Protein AF-A0A1I6NS64-F1 (afdb_monomer_lite)

Organism: NCBI:txid1155944

Secondary structure (DSSP, 8-state):
-HHHHHHHHHHHHHHHHHHHHHHHHHHHHHHTTSTTHHHHHHHHHHHHHHHHHHHHHH---HHHHH-HHHHHHHHHHHHHHHHHHHHHHHHHH---EEEEEE-EEEEETTEEEESS-EEE--S--B-HHHHHHHHHTT--EEEEEEGGGTEEEEESSGGGB---HHHHHHHHHHHHHHHHHHHHHHHHHHHHH-EEEEE-SSEEEEEETTSPPEEEEGGGEEEEEEETTTTEEEEEESS-EEEEE--HHHHHHHHHHHHHTTEEEEGGGTEEEE----SEEEE-SSEEEEESTT-EEEEGGGEEEEEESSSEEEEETTS-EEEE--GGG-SHHHHHHHHHHHHHHHHHHT--EEEEE-TTT--EEEEEPP-

Foldseek 3Di:
DVLVVLLVLLVCLLVVVLVVLVVLLVCCLPPQQHPVVLVVVLCVLLVPLCVVLSVLVNCCDPCCVVCVPVSVVVSVVSNVVSVVRSVVSCVLRDADKDKDKFQFQDDDDQWTDGPPDIAGEDDFDWDVVVVVVCNVVRHIWIFIDRVVNRYTRHTPDCNTHPCDPVNSVVSVVVSVVVVVVSVVVSVVCQQPVDWDWDFDLFWIWIDGDPDDIDTGGLLQWFKWAADPPVQWIWTDGPVDIDIDGHDPVVLVSCQNSLVSSQWDADPNNRMTGHAPDQPDWDDDLFWTWRHDPPIDIGGLLQFFKWKAACWIWTAGPVRDIDTHNDPVQNDPVNSVVSVVSSVVSCVVVVFDWDWDQDPPRRMIMIGTDDD

pLDDT: mean 75.94, std 11.7, range [28.72, 93.25]

Structure (mmCIF, N/CA/C/O backbone):
data_AF-A0A1I6NS64-F1
#
_entry.id   AF-A0A1I6NS64-F1
#
loop_
_atom_site.group_PDB
_atom_site.id
_atom_site.type_symbol
_atom_site.label_atom_id
_atom_site.label_alt_id
_atom_site.label_comp_id
_atom_site.label_asym_id
_atom_site.label_entity_id
_atom_site.label_seq_id
_atom_site.pdbx_PDB_ins_code
_atom_site.Cartn_x
_atom_site.Cartn_y
_atom_site.Cartn_z
_atom_site.occupancy
_atom_site.B_iso_or_equiv
_atom_site.auth_seq_id
_atom_site.auth_comp_id
_atom_site.auth_asym_id
_atom_site.auth_atom_id
_atom_site.pdbx_PDB_model_num
ATOM 1 N N . MET A 1 1 ? -6.564 -16.406 4.019 1.00 34.19 1 MET A N 1
ATOM 2 C CA . MET A 1 1 ? -5.720 -16.559 2.801 1.00 34.19 1 MET A CA 1
ATOM 3 C C . MET A 1 1 ? -5.484 -15.252 2.031 1.00 34.19 1 MET A C 1
ATOM 5 O O . MET A 1 1 ? -4.343 -15.021 1.653 1.00 34.19 1 MET A O 1
ATOM 9 N N . LEU A 1 2 ? -6.479 -14.369 1.844 1.00 28.72 2 LEU A N 1
ATOM 10 C CA . LEU A 1 2 ? -6.333 -13.140 1.036 1.00 28.72 2 LEU A CA 1
ATOM 11 C C . LEU A 1 2 ? -5.219 -12.153 1.474 1.00 28.72 2 LEU A C 1
ATOM 13 O O . LEU A 1 2 ? -4.593 -11.587 0.597 1.00 28.72 2 LEU A O 1
ATOM 17 N N . GLN A 1 3 ? -4.896 -11.956 2.770 1.00 38.78 3 GLN A N 1
ATOM 18 C CA . GLN A 1 3 ? -3.757 -11.071 3.171 1.00 38.78 3 GLN A CA 1
ATOM 19 C C . GLN A 1 3 ? -2.384 -11.702 2.916 1.00 38.78 3 GLN A C 1
ATOM 21 O O . GLN A 1 3 ? -1.447 -10.990 2.569 1.00 38.78 3 GLN A O 1
ATOM 26 N N . ARG A 1 4 ? -2.264 -13.031 3.051 1.00 40.72 4 ARG A N 1
ATOM 27 C CA . ARG A 1 4 ? -1.036 -13.764 2.694 1.00 40.72 4 ARG A CA 1
ATOM 28 C C . ARG A 1 4 ? -0.727 -13.589 1.205 1.00 40.72 4 ARG A C 1
ATOM 30 O O . ARG A 1 4 ? 0.432 -13.472 0.820 1.00 40.72 4 ARG A O 1
ATOM 37 N N . TRP A 1 5 ? -1.781 -13.503 0.395 1.00 39.06 5 TRP A N 1
ATOM 38 C CA . TRP A 1 5 ? -1.699 -13.119 -1.005 1.00 39.06 5 TRP A CA 1
ATOM 39 C C . TRP A 1 5 ? -1.503 -11.616 -1.183 1.00 39.06 5 TRP A C 1
ATOM 41 O O . TRP A 1 5 ? -0.644 -11.259 -1.961 1.00 39.06 5 TRP A O 1
ATOM 51 N N . MET A 1 6 ? -2.181 -10.732 -0.447 1.00 40.72 6 MET A N 1
ATOM 52 C CA . MET A 1 6 ? -2.064 -9.274 -0.611 1.00 40.72 6 MET A CA 1
ATOM 53 C C . MET A 1 6 ? -0.656 -8.751 -0.298 1.00 40.72 6 MET A C 1
ATOM 55 O O . MET A 1 6 ? -0.174 -7.891 -1.019 1.00 40.72 6 MET A O 1
ATOM 59 N N . GLY A 1 7 ? 0.048 -9.323 0.687 1.00 41.62 7 GLY A N 1
ATOM 60 C CA . GLY A 1 7 ? 1.463 -9.020 0.948 1.00 41.62 7 GLY A CA 1
ATOM 61 C C . GLY A 1 7 ? 2.418 -9.594 -0.107 1.00 41.62 7 GLY A C 1
ATOM 62 O O . GLY A 1 7 ? 3.351 -8.915 -0.520 1.00 41.62 7 GLY A O 1
ATOM 63 N N . ARG A 1 8 ? 2.163 -10.809 -0.618 1.00 46.16 8 ARG A N 1
ATOM 64 C CA . ARG A 1 8 ? 2.911 -11.354 -1.769 1.00 46.16 8 ARG A CA 1
ATOM 65 C C . ARG A 1 8 ? 2.636 -10.565 -3.045 1.00 46.16 8 ARG A C 1
ATOM 67 O O . ARG A 1 8 ? 3.562 -10.328 -3.799 1.00 46.16 8 ARG A O 1
ATOM 74 N N . TYR A 1 9 ? 1.404 -10.117 -3.254 1.00 50.97 9 TYR A N 1
ATOM 75 C CA . TYR A 1 9 ? 1.000 -9.264 -4.359 1.00 50.97 9 TYR A CA 1
ATOM 76 C C . TYR A 1 9 ? 1.649 -7.899 -4.227 1.00 50.97 9 TYR A C 1
ATOM 78 O O . TYR A 1 9 ? 2.251 -7.486 -5.194 1.00 50.97 9 TYR A O 1
ATOM 86 N N . LEU A 1 10 ? 1.641 -7.238 -3.066 1.00 51.50 10 LEU A N 1
ATOM 87 C CA . LEU A 1 10 ? 2.334 -5.958 -2.892 1.00 51.50 10 LEU A CA 1
ATOM 88 C C . LEU A 1 10 ? 3.845 -6.113 -3.128 1.00 51.50 10 LEU A C 1
ATOM 90 O O . LEU A 1 10 ? 4.440 -5.304 -3.826 1.00 51.50 10 LEU A O 1
ATOM 94 N N . ALA A 1 11 ? 4.455 -7.192 -2.619 1.00 54.53 11 ALA A N 1
ATOM 95 C CA . ALA A 1 11 ? 5.866 -7.495 -2.851 1.00 54.53 11 ALA A CA 1
ATOM 96 C C . ALA A 1 11 ? 6.158 -7.736 -4.337 1.00 54.53 11 ALA A C 1
ATOM 98 O O . ALA A 1 11 ? 7.094 -7.151 -4.868 1.00 54.53 11 ALA A O 1
ATOM 99 N N . VAL A 1 12 ? 5.359 -8.560 -5.020 1.00 54.56 12 VAL A N 1
ATOM 100 C CA . VAL A 1 12 ? 5.498 -8.867 -6.454 1.00 54.56 12 VAL A CA 1
ATOM 101 C C . VAL A 1 12 ? 5.219 -7.624 -7.295 1.00 54.56 12 VAL A C 1
ATOM 103 O O . VAL A 1 12 ? 6.003 -7.285 -8.162 1.00 54.56 12 VAL A O 1
ATOM 106 N N . TYR A 1 13 ? 4.165 -6.878 -7.005 1.00 56.25 13 TYR A N 1
ATOM 107 C CA . TYR A 1 13 ? 3.769 -5.697 -7.759 1.00 56.25 13 TYR A CA 1
ATOM 108 C C . TYR A 1 13 ? 4.658 -4.470 -7.532 1.00 56.25 13 TYR A C 1
ATOM 110 O O . TYR A 1 13 ? 4.680 -3.602 -8.395 1.00 56.25 13 TYR A O 1
ATOM 118 N N . LEU A 1 14 ? 5.392 -4.383 -6.419 1.00 57.97 14 LEU A N 1
ATOM 119 C CA . LEU A 1 14 ? 6.437 -3.369 -6.223 1.00 57.97 14 LEU A CA 1
ATOM 120 C C . LEU A 1 14 ? 7.803 -3.842 -6.743 1.00 57.97 14 LEU A C 1
ATOM 122 O O . LEU A 1 14 ? 8.571 -3.031 -7.245 1.00 57.97 14 LEU A O 1
ATOM 126 N N . SER A 1 15 ? 8.115 -5.143 -6.671 1.00 58.06 15 SER A N 1
ATOM 127 C CA . SER A 1 15 ? 9.385 -5.686 -7.186 1.00 58.06 15 SER A CA 1
ATOM 128 C C . SER A 1 15 ? 9.407 -5.848 -8.705 1.00 58.06 15 SER A C 1
ATOM 130 O O . SER A 1 15 ? 10.455 -5.643 -9.309 1.00 58.06 15 SER A O 1
ATOM 132 N N . VAL A 1 16 ? 8.277 -6.162 -9.340 1.00 64.25 16 VAL A N 1
ATOM 133 C CA . VAL A 1 16 ? 8.173 -6.329 -10.796 1.00 64.25 16 VAL A CA 1
ATOM 134 C C . VAL A 1 16 ? 8.523 -5.034 -11.542 1.00 64.25 16 VAL A C 1
ATOM 136 O O . VAL A 1 16 ? 9.392 -5.108 -12.403 1.00 64.25 16 VAL A O 1
ATOM 139 N N . PRO A 1 17 ? 7.983 -3.844 -11.207 1.00 62.56 17 PRO A N 1
ATOM 140 C CA . PRO A 1 17 ? 8.412 -2.587 -11.822 1.00 62.56 17 PRO A CA 1
ATOM 141 C C . PRO A 1 17 ? 9.908 -2.312 -11.648 1.00 62.56 17 PRO A C 1
ATOM 143 O O . PRO A 1 17 ? 10.547 -1.871 -12.595 1.00 62.56 17 PRO A O 1
ATOM 146 N N . CYS A 1 18 ? 10.491 -2.632 -10.487 1.00 62.34 18 CYS A N 1
ATOM 147 C CA . CYS A 1 18 ? 11.930 -2.480 -10.252 1.00 62.34 18 CYS A CA 1
ATOM 148 C C . CYS A 1 18 ? 12.768 -3.433 -11.114 1.00 62.34 18 CYS A C 1
ATOM 150 O O . CYS A 1 18 ? 13.769 -3.022 -11.692 1.00 62.34 18 CYS A O 1
ATOM 152 N N . ILE A 1 19 ? 12.362 -4.700 -11.222 1.00 67.31 19 ILE A N 1
ATOM 153 C CA . ILE A 1 19 ? 13.032 -5.686 -12.077 1.00 67.31 19 ILE A CA 1
ATOM 154 C C . ILE A 1 19 ? 12.905 -5.274 -13.544 1.00 67.31 19 ILE A C 1
ATOM 156 O O . ILE A 1 19 ? 13.891 -5.323 -14.272 1.00 67.31 19 ILE A O 1
ATOM 160 N N . ILE A 1 20 ? 11.726 -4.820 -13.974 1.00 68.88 20 ILE A N 1
ATOM 161 C CA . ILE A 1 20 ? 11.526 -4.342 -15.341 1.00 68.88 20 ILE A CA 1
ATOM 162 C C . ILE A 1 20 ? 12.359 -3.081 -15.596 1.00 68.88 20 ILE A C 1
ATOM 164 O O . ILE A 1 20 ? 12.979 -3.002 -16.645 1.00 68.88 20 ILE A O 1
ATOM 168 N N . ALA A 1 21 ? 12.456 -2.143 -14.650 1.00 67.44 21 ALA A N 1
ATOM 169 C CA . ALA A 1 21 ? 13.310 -0.960 -14.777 1.00 67.44 21 ALA A CA 1
ATOM 170 C C . ALA A 1 21 ? 14.803 -1.324 -14.869 1.00 67.44 21 ALA A C 1
ATOM 172 O O . ALA A 1 21 ? 15.535 -0.740 -15.662 1.00 67.44 21 ALA A O 1
ATOM 173 N N . LEU A 1 22 ? 15.265 -2.326 -14.115 1.00 68.25 22 LEU A N 1
ATOM 174 C CA . LEU A 1 22 ? 16.634 -2.836 -14.239 1.00 68.25 22 LEU A CA 1
ATOM 175 C C . LEU A 1 22 ? 16.885 -3.511 -15.589 1.00 68.25 22 LEU A C 1
ATOM 177 O O . LEU A 1 22 ? 17.916 -3.265 -16.209 1.00 68.25 22 LEU A O 1
ATOM 181 N N . ILE A 1 23 ? 15.956 -4.359 -16.040 1.00 72.75 23 ILE A N 1
ATOM 182 C CA . ILE A 1 23 ? 16.030 -5.003 -17.357 1.00 72.75 23 ILE A CA 1
ATOM 183 C C . ILE A 1 23 ? 16.013 -3.935 -18.451 1.00 72.75 23 ILE A C 1
ATOM 185 O O . ILE A 1 23 ? 16.805 -4.014 -19.381 1.00 72.75 23 ILE A O 1
ATOM 189 N N . TYR A 1 24 ? 15.167 -2.916 -18.308 1.00 71.75 24 TYR A N 1
ATOM 190 C CA . TYR A 1 24 ? 15.097 -1.760 -19.191 1.00 71.75 24 TYR A CA 1
ATOM 191 C C . TYR A 1 24 ? 16.454 -1.062 -19.276 1.00 71.75 24 TYR A C 1
ATOM 193 O O . TYR A 1 24 ? 16.968 -0.894 -20.371 1.00 71.75 24 TYR A O 1
ATOM 201 N N . ILE A 1 25 ? 17.094 -0.754 -18.146 1.00 69.56 25 ILE A N 1
ATOM 202 C CA . ILE A 1 25 ? 18.411 -0.099 -18.132 1.00 69.56 25 ILE A CA 1
ATOM 203 C C . ILE A 1 25 ? 19.493 -1.011 -18.723 1.00 69.56 25 ILE A C 1
ATOM 205 O O . ILE A 1 25 ? 20.337 -0.543 -19.481 1.00 69.56 25 ILE A O 1
ATOM 209 N N . ALA A 1 26 ? 19.459 -2.315 -18.448 1.00 70.56 26 ALA A N 1
ATOM 210 C CA . ALA A 1 26 ? 20.402 -3.269 -19.028 1.00 70.56 26 ALA A CA 1
ATOM 211 C C . ALA A 1 26 ? 20.248 -3.394 -20.556 1.00 70.56 26 ALA A C 1
ATOM 213 O O . ALA A 1 26 ? 21.247 -3.385 -21.275 1.00 70.56 26 ALA A O 1
ATOM 214 N N . LEU A 1 27 ? 19.012 -3.476 -21.058 1.00 72.94 27 LEU A N 1
ATOM 215 C CA . LEU A 1 27 ? 18.713 -3.502 -22.493 1.00 72.94 27 LEU A CA 1
ATOM 216 C C . LEU A 1 27 ? 19.059 -2.166 -23.151 1.00 72.94 27 LEU A C 1
ATOM 218 O O . LEU A 1 27 ? 19.674 -2.158 -24.211 1.00 72.94 27 LEU A O 1
ATOM 222 N N . TYR A 1 28 ? 18.752 -1.052 -22.491 1.00 72.44 28 TYR A N 1
ATOM 223 C CA . TYR A 1 28 ? 19.126 0.287 -22.927 1.00 72.44 28 TYR A CA 1
ATOM 224 C C . TYR A 1 28 ? 20.644 0.399 -23.084 1.00 72.44 28 TYR A C 1
ATOM 226 O O . TYR A 1 28 ? 21.133 0.711 -24.163 1.00 72.44 28 TYR A O 1
ATOM 234 N N . GLN A 1 29 ? 21.423 0.042 -22.062 1.00 69.19 29 GLN A N 1
ATOM 235 C CA . GLN A 1 29 ? 22.886 0.105 -22.134 1.00 69.19 29 GLN A CA 1
ATOM 236 C C . GLN A 1 29 ? 23.498 -0.881 -23.136 1.00 69.19 29 GLN A C 1
ATOM 238 O O . GLN A 1 29 ? 24.541 -0.585 -23.720 1.00 69.19 29 GLN A O 1
ATOM 243 N N . GLY A 1 30 ? 22.884 -2.052 -23.319 1.00 69.12 30 GLY A N 1
ATOM 244 C CA . GLY A 1 30 ? 23.397 -3.097 -24.203 1.00 69.12 30 GLY A CA 1
ATOM 245 C C . GLY A 1 30 ? 23.049 -2.891 -25.674 1.00 69.12 30 GLY A C 1
ATOM 246 O O . GLY A 1 30 ? 23.840 -3.257 -26.541 1.00 69.12 30 GLY A O 1
ATOM 247 N N . TRP A 1 31 ? 21.870 -2.343 -25.970 1.00 71.56 31 TRP A N 1
ATOM 248 C CA . TRP A 1 31 ? 21.347 -2.286 -27.334 1.00 71.56 31 TRP A CA 1
ATOM 249 C C . TRP A 1 31 ? 21.431 -0.904 -27.965 1.00 71.56 31 TRP A C 1
ATOM 251 O O . TRP A 1 31 ? 21.375 -0.869 -29.189 1.00 71.56 31 TRP A O 1
ATOM 261 N N . ARG A 1 32 ? 21.631 0.187 -27.204 1.00 68.56 32 ARG A N 1
ATOM 262 C CA . ARG A 1 32 ? 21.618 1.588 -27.691 1.00 68.56 32 ARG A CA 1
ATOM 263 C C . ARG A 1 32 ? 22.472 1.872 -28.927 1.00 68.56 32 ARG A C 1
ATOM 265 O O . ARG A 1 32 ? 22.068 2.682 -29.751 1.00 68.56 32 ARG A O 1
ATOM 272 N N . ASP A 1 33 ? 23.592 1.174 -29.093 1.00 64.19 33 ASP A N 1
ATOM 273 C CA . ASP A 1 33 ? 24.489 1.337 -30.249 1.00 64.19 33 ASP A CA 1
ATOM 274 C C . ASP A 1 33 ? 24.130 0.411 -31.434 1.00 64.19 33 ASP A C 1
ATOM 276 O O . ASP A 1 33 ? 24.912 0.237 -32.369 1.00 64.19 33 ASP A O 1
ATOM 280 N N . SER A 1 34 ? 22.964 -0.235 -31.400 1.00 69.00 34 SER A N 1
ATOM 281 C CA . SER A 1 34 ? 22.528 -1.221 -32.389 1.00 69.00 34 SER A CA 1
ATOM 282 C C . SER A 1 34 ? 21.175 -0.866 -32.994 1.00 69.00 34 SER A C 1
ATOM 284 O O . SER A 1 34 ? 20.331 -0.222 -32.373 1.00 69.00 34 SER A O 1
ATOM 286 N N . SER A 1 35 ? 20.909 -1.395 -34.188 1.00 68.44 35 SER A N 1
ATOM 287 C CA . SER A 1 35 ? 19.593 -1.294 -34.826 1.00 68.44 35 SER A CA 1
ATOM 288 C C . SER A 1 35 ? 18.471 -1.954 -34.013 1.00 68.44 35 SER A C 1
ATOM 290 O O . SER A 1 35 ? 17.304 -1.647 -34.237 1.00 68.44 35 SER A O 1
ATOM 292 N N . GLN A 1 36 ? 18.792 -2.819 -33.043 1.00 72.50 36 GLN A N 1
ATOM 293 C CA . GLN A 1 36 ? 17.804 -3.437 -32.152 1.00 72.50 36 GLN A CA 1
ATOM 294 C C . GLN A 1 36 ? 17.245 -2.447 -31.123 1.00 72.50 36 GLN A C 1
ATOM 296 O O . GLN A 1 36 ? 16.121 -2.630 -30.655 1.00 72.50 36 GLN A O 1
ATOM 301 N N . PHE A 1 37 ? 17.976 -1.364 -30.827 1.00 71.75 37 PHE A N 1
ATOM 302 C CA . PHE A 1 37 ? 17.488 -0.291 -29.963 1.00 71.75 37 PHE A CA 1
ATOM 303 C C . PHE A 1 37 ? 16.235 0.379 -30.513 1.00 71.75 37 PHE A C 1
ATOM 305 O O . PHE A 1 37 ? 15.377 0.799 -29.753 1.00 71.75 37 PHE A O 1
ATOM 312 N N . TYR A 1 38 ? 16.093 0.439 -31.834 1.00 73.06 38 TYR A N 1
ATOM 313 C CA . TYR A 1 38 ? 14.967 1.096 -32.484 1.00 73.06 38 TYR A CA 1
ATOM 314 C C . TYR A 1 38 ? 13.607 0.505 -32.083 1.00 73.06 38 TYR A C 1
ATOM 316 O O . TYR A 1 38 ? 12.680 1.245 -31.766 1.00 73.06 38 TYR A O 1
ATOM 324 N N . LEU A 1 39 ? 13.493 -0.826 -32.029 1.00 73.00 39 LEU A N 1
ATOM 325 C CA . LEU A 1 39 ? 12.260 -1.490 -31.587 1.00 73.00 39 LEU A CA 1
ATOM 326 C C . LEU A 1 39 ? 12.005 -1.289 -30.090 1.00 73.00 39 LEU A C 1
ATOM 328 O O . LEU A 1 39 ? 10.856 -1.180 -29.669 1.00 73.00 39 LEU A O 1
ATOM 332 N N . PHE A 1 40 ? 13.073 -1.238 -29.294 1.00 73.81 40 PHE A N 1
ATOM 333 C CA . PHE A 1 40 ? 12.998 -0.974 -27.862 1.00 73.81 40 PHE A CA 1
ATOM 334 C C . PHE A 1 40 ? 12.536 0.463 -27.577 1.00 73.81 40 PHE A C 1
ATOM 336 O O . PHE A 1 40 ? 11.610 0.664 -26.797 1.00 73.81 40 PHE A O 1
ATOM 343 N N . TRP A 1 41 ? 13.104 1.437 -28.286 1.00 76.31 41 TRP A N 1
ATOM 344 C CA . TRP A 1 41 ? 12.760 2.854 -28.217 1.00 76.31 41 TRP A CA 1
ATOM 345 C C . TRP A 1 41 ? 11.315 3.130 -28.646 1.00 76.31 41 TRP A C 1
ATOM 347 O O . TRP A 1 41 ? 10.583 3.805 -27.933 1.00 76.31 41 TRP A O 1
ATOM 357 N N . LEU A 1 42 ? 10.836 2.520 -29.734 1.00 74.25 42 LEU A N 1
ATOM 358 C CA . LEU A 1 42 ? 9.415 2.603 -30.104 1.00 74.25 42 LEU A CA 1
ATOM 359 C C . LEU A 1 42 ? 8.489 2.039 -29.008 1.00 74.25 42 LEU A C 1
ATOM 361 O O . LEU A 1 42 ? 7.335 2.448 -28.892 1.00 74.25 42 LEU A O 1
ATOM 365 N N . GLY A 1 43 ? 8.986 1.097 -28.202 1.00 72.00 43 GLY A N 1
ATOM 366 C CA . GLY A 1 43 ? 8.293 0.549 -27.038 1.00 72.00 43 GLY A CA 1
ATOM 367 C C . GLY A 1 43 ? 8.312 1.460 -25.802 1.00 72.00 43 GLY A C 1
ATOM 368 O O . GLY A 1 43 ? 7.390 1.375 -24.985 1.00 72.00 43 GLY A O 1
ATOM 369 N N . GLU A 1 44 ? 9.301 2.352 -25.659 1.00 72.38 44 GLU A N 1
ATOM 370 C CA . GLU A 1 44 ? 9.426 3.289 -24.525 1.00 72.38 44 GLU A CA 1
ATOM 371 C C . GLU A 1 44 ? 8.195 4.186 -24.388 1.00 72.38 44 GLU A C 1
ATOM 373 O O . GLU A 1 44 ? 7.674 4.344 -23.278 1.00 72.38 44 GLU A O 1
ATOM 378 N N . SER A 1 45 ? 7.671 4.690 -25.511 1.00 69.56 45 SER A N 1
ATOM 379 C CA . SER A 1 45 ? 6.472 5.538 -25.544 1.00 69.56 45 SER A CA 1
ATOM 380 C C . SER A 1 45 ? 5.210 4.831 -25.034 1.00 69.56 45 SER A C 1
ATOM 382 O O . SER A 1 45 ? 4.253 5.494 -24.641 1.00 69.56 45 SER A O 1
ATOM 384 N N . TYR A 1 46 ? 5.199 3.494 -24.978 1.00 70.50 46 TYR A N 1
ATOM 385 C CA . TYR A 1 46 ? 4.146 2.721 -24.307 1.00 70.50 46 TYR A CA 1
ATOM 386 C C . TYR A 1 46 ? 4.493 2.447 -22.842 1.00 70.50 46 TYR A C 1
ATOM 388 O O . TYR A 1 46 ? 3.624 2.498 -21.973 1.00 70.50 46 TYR A O 1
ATOM 396 N N . PHE A 1 47 ? 5.758 2.144 -22.552 1.00 69.06 47 PHE A N 1
ATOM 397 C CA . PHE A 1 47 ? 6.191 1.690 -21.235 1.00 69.06 47 PHE A CA 1
ATOM 398 C C . PHE A 1 47 ? 6.016 2.757 -20.144 1.00 69.06 47 PHE A C 1
ATOM 400 O O . PHE A 1 47 ? 5.406 2.481 -19.106 1.00 69.06 47 PHE A O 1
ATOM 407 N N . PHE A 1 48 ? 6.489 3.985 -20.377 1.00 67.69 48 PHE A N 1
ATOM 408 C CA . PHE A 1 48 ? 6.432 5.051 -19.369 1.00 67.69 48 PHE A CA 1
ATOM 409 C C . PHE A 1 48 ? 5.000 5.472 -18.995 1.00 67.69 48 PHE A C 1
ATOM 411 O O . PHE A 1 48 ? 4.714 5.568 -17.798 1.00 67.69 48 PHE A O 1
ATOM 418 N N . PRO A 1 49 ? 4.063 5.655 -19.945 1.00 70.56 49 PRO A N 1
ATOM 419 C CA . PRO A 1 49 ? 2.677 5.993 -19.614 1.00 70.56 49 PRO A CA 1
ATOM 420 C C . PRO A 1 49 ? 1.884 4.849 -18.956 1.00 70.56 49 PRO A C 1
ATOM 422 O O . PRO A 1 49 ? 0.889 5.106 -18.277 1.00 70.56 49 PRO A O 1
ATOM 425 N N . ILE A 1 50 ? 2.314 3.590 -19.115 1.00 66.81 50 ILE A N 1
ATOM 426 C CA . ILE A 1 50 ? 1.684 2.422 -18.473 1.00 66.81 50 ILE A CA 1
ATOM 427 C C . ILE A 1 50 ? 2.082 2.303 -16.992 1.00 66.81 50 ILE A C 1
ATOM 429 O O . ILE A 1 50 ? 1.290 1.809 -16.186 1.00 66.81 50 ILE A O 1
ATOM 433 N N . LEU A 1 51 ? 3.264 2.781 -16.588 1.00 64.62 51 LEU A N 1
ATOM 434 C CA . LEU A 1 51 ? 3.731 2.699 -15.196 1.00 64.62 51 LEU A CA 1
ATOM 435 C C . LEU A 1 51 ? 2.765 3.344 -14.177 1.00 64.62 51 LEU A C 1
ATOM 437 O O . LEU A 1 51 ? 2.480 2.692 -13.172 1.00 64.62 51 LEU A O 1
ATOM 441 N N . PRO A 1 52 ? 2.185 4.541 -14.411 1.00 62.56 52 PRO A N 1
ATOM 442 C CA . PRO A 1 52 ? 1.125 5.100 -13.567 1.00 62.56 52 PRO A CA 1
ATOM 443 C C . PRO A 1 52 ? -0.128 4.221 -13.469 1.00 62.56 52 PRO A C 1
ATOM 445 O O . PRO A 1 52 ? -0.741 4.149 -12.405 1.00 62.56 52 PRO A O 1
ATOM 448 N N . VAL A 1 53 ? -0.502 3.522 -14.548 1.00 64.56 53 VAL A N 1
ATOM 449 C CA . VAL A 1 53 ? -1.645 2.591 -14.563 1.00 64.56 53 VAL A CA 1
ATOM 450 C C . VAL A 1 53 ? -1.354 1.385 -13.684 1.00 64.56 53 VAL A C 1
ATOM 452 O O . VAL A 1 53 ? -2.179 1.014 -12.851 1.00 64.56 53 VAL A O 1
ATOM 455 N N . VAL A 1 54 ? -0.162 0.800 -13.827 1.00 62.53 54 VAL A N 1
ATOM 456 C CA . VAL A 1 54 ? 0.295 -0.301 -12.975 1.00 62.53 54 VAL A CA 1
ATOM 457 C C . VAL A 1 54 ? 0.356 0.170 -11.528 1.00 62.53 54 VAL A C 1
ATOM 459 O O . VAL A 1 54 ? -0.229 -0.475 -10.669 1.00 62.53 54 VAL A O 1
ATOM 462 N N . ALA A 1 55 ? 0.955 1.328 -11.249 1.00 61.66 55 ALA A N 1
ATOM 463 C CA . ALA A 1 55 ? 1.006 1.896 -9.907 1.00 61.66 55 ALA A CA 1
ATOM 464 C C . ALA A 1 55 ? -0.396 2.074 -9.305 1.00 61.66 55 ALA A C 1
ATOM 466 O O . ALA A 1 55 ? -0.601 1.684 -8.165 1.00 61.66 55 ALA A O 1
ATOM 467 N N . LEU A 1 56 ? -1.382 2.556 -10.065 1.00 62.19 56 LEU A N 1
ATOM 468 C CA . LEU A 1 56 ? -2.777 2.655 -9.619 1.00 62.19 56 LEU A CA 1
ATOM 469 C C . LEU A 1 56 ? -3.416 1.291 -9.346 1.00 62.19 56 LEU A C 1
ATOM 471 O O . LEU A 1 56 ? -4.061 1.137 -8.310 1.00 62.19 56 LEU A O 1
ATOM 475 N N . VAL A 1 57 ? -3.229 0.308 -10.236 1.00 59.41 57 VAL A N 1
ATOM 476 C CA . VAL A 1 57 ? -3.729 -1.079 -10.091 1.00 59.41 57 VAL A CA 1
ATOM 477 C C . VAL A 1 57 ? -3.165 -1.747 -8.833 1.00 59.41 57 VAL A C 1
ATOM 479 O O . VAL A 1 57 ? -3.871 -2.446 -8.102 1.00 59.41 57 VAL A O 1
ATOM 482 N N . VAL A 1 58 ? -1.884 -1.506 -8.573 1.00 56.50 58 VAL A N 1
ATOM 483 C CA . VAL A 1 58 ? -1.130 -2.023 -7.427 1.00 56.50 58 VAL A CA 1
ATOM 484 C C . VAL A 1 58 ? -1.518 -1.312 -6.145 1.00 56.50 58 VAL A C 1
ATOM 486 O O . VAL A 1 58 ? -1.759 -1.938 -5.111 1.00 56.50 58 VAL A O 1
ATOM 489 N N . TRP A 1 59 ? -1.617 0.007 -6.224 1.00 56.03 59 TRP A N 1
ATOM 490 C CA . TRP A 1 59 ? -1.955 0.892 -5.131 1.00 56.03 59 TRP A CA 1
ATOM 491 C C . TRP A 1 59 ? -3.465 1.065 -5.067 1.00 56.03 59 TRP A C 1
ATOM 493 O O . TRP A 1 59 ? -4.024 2.151 -5.218 1.00 56.03 59 TRP A O 1
ATOM 503 N N . ARG A 1 60 ? -4.144 -0.050 -4.812 1.00 54.53 60 ARG A N 1
ATOM 504 C CA . ARG A 1 60 ? -5.572 -0.094 -4.513 1.00 54.53 60 ARG A CA 1
ATOM 505 C C . ARG A 1 60 ? -5.811 0.546 -3.136 1.00 54.53 60 ARG A C 1
ATOM 507 O O . ARG A 1 60 ? -6.104 -0.148 -2.163 1.00 54.53 60 ARG A O 1
ATOM 514 N N . VAL A 1 61 ? -5.633 1.871 -3.038 1.00 50.97 61 VAL A N 1
ATOM 515 C CA . VAL A 1 61 ? -6.062 2.685 -1.888 1.00 50.97 61 VAL A CA 1
ATOM 516 C C . VAL A 1 61 ? -7.527 2.344 -1.624 1.00 50.97 61 VAL A C 1
ATOM 518 O O . VAL A 1 61 ? -8.261 2.030 -2.562 1.00 50.97 61 VAL A O 1
ATOM 521 N N . HIS A 1 62 ? -7.958 2.423 -0.364 1.00 46.94 62 HIS A N 1
ATOM 522 C CA . HIS A 1 62 ? -9.346 2.272 0.097 1.00 46.94 62 HIS A CA 1
ATOM 523 C C . HIS A 1 62 ? -10.423 2.766 -0.898 1.00 46.94 62 HIS A C 1
ATOM 525 O O . HIS A 1 62 ? -11.477 2.147 -1.031 1.00 46.94 62 HIS A O 1
ATOM 531 N N . TRP A 1 63 ? -10.133 3.819 -1.668 1.00 47.25 63 TRP A N 1
ATOM 532 C CA . TRP A 1 63 ? -10.973 4.344 -2.744 1.00 47.25 63 TRP A CA 1
ATOM 533 C C . TRP A 1 63 ? -11.343 3.329 -3.847 1.00 47.25 63 TRP A C 1
ATOM 535 O O . TRP A 1 63 ? -12.512 3.220 -4.204 1.00 47.25 63 TRP A O 1
ATOM 545 N N . GLY A 1 64 ? -10.400 2.513 -4.336 1.00 50.59 64 GLY A N 1
ATOM 546 C CA . GLY A 1 64 ? -10.665 1.488 -5.361 1.00 50.59 64 GLY A CA 1
ATOM 547 C C . GLY A 1 64 ? -11.460 0.279 -4.852 1.00 50.59 64 GLY A C 1
ATOM 548 O O . GLY A 1 64 ? -11.957 -0.520 -5.648 1.00 50.59 64 GLY A O 1
ATOM 549 N N . LYS A 1 65 ? -11.587 0.128 -3.526 1.00 52.91 65 LYS A N 1
ATOM 550 C CA . LYS A 1 65 ? -12.514 -0.826 -2.899 1.00 52.91 65 LYS A CA 1
ATOM 551 C C . LYS A 1 65 ? -13.909 -0.225 -2.713 1.00 52.91 65 LYS A C 1
ATOM 553 O O . LYS A 1 65 ? -14.882 -0.911 -3.004 1.00 52.91 65 LYS A O 1
ATOM 558 N N . LYS A 1 66 ? -14.003 1.042 -2.283 1.00 52.38 66 LYS A N 1
ATOM 559 C CA . LYS A 1 66 ? -15.280 1.761 -2.105 1.00 52.38 66 LYS A CA 1
ATOM 560 C C . LYS A 1 66 ? -15.971 2.100 -3.436 1.00 52.38 66 LYS A C 1
ATOM 562 O O . LYS A 1 66 ? -17.194 2.091 -3.503 1.00 52.38 66 LYS A O 1
ATOM 567 N N . HIS A 1 67 ? -15.209 2.334 -4.509 1.00 63.16 67 HIS A N 1
ATOM 568 C CA . HIS A 1 67 ? -15.735 2.715 -5.826 1.00 63.16 67 HIS A CA 1
ATOM 569 C C . HIS A 1 67 ? -15.120 1.883 -6.970 1.00 63.16 67 HIS A C 1
ATOM 571 O O . HIS A 1 67 ? -14.378 2.414 -7.802 1.00 63.16 67 HIS A O 1
ATOM 577 N N . PRO A 1 68 ? -15.424 0.573 -7.059 1.00 62.03 68 PRO A N 1
ATOM 578 C CA . PRO A 1 68 ? -14.773 -0.335 -8.007 1.00 62.03 68 PRO A CA 1
ATOM 579 C C . PRO A 1 68 ? -15.011 0.041 -9.479 1.00 62.03 68 PRO A C 1
ATOM 581 O O . PRO A 1 68 ? -14.117 -0.137 -10.303 1.00 62.03 68 PRO A O 1
ATOM 584 N N . LEU A 1 69 ? -16.185 0.595 -9.809 1.00 70.31 69 LEU A N 1
ATOM 585 C CA . LEU A 1 69 ? -16.533 1.010 -11.174 1.00 70.31 69 LEU A CA 1
ATOM 586 C C . LEU A 1 69 ? -15.794 2.282 -11.612 1.00 70.31 69 LEU A C 1
ATOM 588 O O . LEU A 1 69 ? -15.263 2.322 -12.718 1.00 70.31 69 LEU A O 1
ATOM 592 N N . LEU A 1 70 ? -15.716 3.298 -10.743 1.00 67.25 70 LEU A N 1
ATOM 593 C CA . LEU A 1 70 ? -14.964 4.528 -11.026 1.00 67.25 70 LEU A CA 1
ATOM 594 C C . LEU A 1 70 ? -13.474 4.232 -11.164 1.00 67.25 70 LEU A C 1
ATOM 596 O O . LEU A 1 70 ? -12.827 4.719 -12.084 1.00 67.25 70 LEU A O 1
ATOM 600 N N . TYR A 1 71 ? -12.949 3.382 -10.286 1.00 66.81 71 TYR A N 1
ATOM 601 C CA . TYR A 1 71 ? -11.570 2.931 -10.360 1.00 66.81 71 TYR A CA 1
ATOM 602 C C . TYR A 1 71 ? -11.276 2.186 -11.671 1.00 66.81 71 TYR A C 1
ATOM 604 O O . TYR A 1 71 ? -10.310 2.522 -12.350 1.00 66.81 71 TYR A O 1
ATOM 612 N N . LEU A 1 72 ? -12.143 1.248 -12.079 1.00 68.12 72 LEU A N 1
ATOM 613 C CA . LEU A 1 72 ? -12.023 0.557 -13.367 1.00 68.12 72 LEU A CA 1
ATOM 614 C C . LEU A 1 72 ? -12.043 1.544 -14.544 1.00 68.12 72 LEU A C 1
ATOM 616 O O . LEU A 1 72 ? -11.211 1.436 -15.443 1.00 68.12 72 LEU A O 1
ATOM 620 N N . PHE A 1 73 ? -12.956 2.517 -14.524 1.00 77.44 73 PHE A N 1
ATOM 621 C CA . PHE A 1 73 ? -13.057 3.541 -15.562 1.00 77.44 73 PHE A CA 1
ATOM 622 C C . PHE A 1 73 ? -11.788 4.400 -15.649 1.00 77.44 73 PHE A C 1
ATOM 624 O O . PHE A 1 73 ? -11.249 4.576 -16.738 1.00 77.44 73 PHE A O 1
ATOM 631 N N . PHE A 1 74 ? -11.258 4.872 -14.516 1.00 72.06 74 PHE A N 1
ATOM 632 C CA . PHE A 1 74 ? -10.014 5.648 -14.473 1.00 72.06 74 PHE A CA 1
ATOM 633 C C . PHE A 1 74 ? -8.804 4.845 -14.956 1.00 72.06 74 PHE A C 1
ATOM 635 O O . PHE A 1 74 ? -7.997 5.360 -15.730 1.00 72.06 74 PHE A O 1
ATOM 642 N N . SER A 1 75 ? -8.680 3.580 -14.545 1.00 70.75 75 SER A N 1
ATOM 643 C CA . SER A 1 75 ? -7.606 2.704 -15.023 1.00 70.75 75 SER A CA 1
ATOM 644 C C . SER A 1 75 ? -7.691 2.469 -16.533 1.00 70.75 75 SER A C 1
ATOM 646 O O . SER A 1 75 ? -6.671 2.546 -17.214 1.00 70.75 75 SER A O 1
ATOM 648 N N . LEU A 1 76 ? -8.893 2.230 -17.072 1.00 77.12 76 LEU A N 1
ATOM 649 C CA . LEU A 1 76 ? -9.110 2.069 -18.513 1.00 77.12 76 LEU A CA 1
ATOM 650 C C . LEU A 1 76 ? -8.820 3.359 -19.284 1.00 77.12 76 LEU A C 1
ATOM 652 O O . LEU A 1 76 ? -8.190 3.302 -20.338 1.00 77.12 76 LEU A O 1
ATOM 656 N N . LEU A 1 77 ? -9.237 4.513 -18.760 1.00 79.75 77 LEU A N 1
ATOM 657 C CA . LEU A 1 77 ? -8.971 5.815 -19.368 1.00 79.75 77 LEU A CA 1
ATOM 658 C C . LEU A 1 77 ? -7.463 6.064 -19.479 1.00 79.75 77 LEU A C 1
ATOM 660 O O . LEU A 1 77 ? -6.975 6.371 -20.563 1.00 79.75 77 LEU A O 1
ATOM 664 N N . LEU A 1 78 ? -6.717 5.867 -18.389 1.00 76.56 78 LEU A N 1
ATOM 665 C CA . LEU A 1 78 ? -5.263 6.036 -18.389 1.00 76.56 78 LEU A CA 1
ATOM 666 C C . LEU A 1 78 ? -4.566 5.045 -19.327 1.00 76.56 78 LEU A C 1
ATOM 668 O O . LEU A 1 78 ? -3.646 5.434 -20.039 1.00 76.56 78 LEU A O 1
ATOM 672 N N . LEU A 1 79 ? -5.025 3.791 -19.379 1.00 78.38 79 LEU A N 1
ATOM 673 C CA . LEU A 1 79 ? -4.484 2.790 -20.300 1.00 78.38 79 LEU A CA 1
ATOM 674 C C . LEU A 1 79 ? -4.763 3.162 -21.762 1.00 78.38 79 LEU A C 1
ATOM 676 O O . LEU A 1 79 ? -3.891 3.020 -22.611 1.00 78.38 79 LEU A O 1
ATOM 680 N N . THR A 1 80 ? -5.943 3.712 -22.048 1.00 81.56 80 THR A N 1
ATOM 681 C CA . THR A 1 80 ? -6.305 4.198 -23.387 1.00 81.56 80 THR A CA 1
ATOM 682 C C . THR A 1 80 ? -5.433 5.383 -23.800 1.00 81.56 80 THR A C 1
ATOM 684 O O . THR A 1 80 ? -4.932 5.404 -24.921 1.00 81.56 80 THR A O 1
ATOM 687 N N . VAL A 1 81 ? -5.198 6.339 -22.894 1.00 77.50 81 VAL A N 1
ATOM 688 C CA . VAL A 1 81 ? -4.300 7.483 -23.129 1.00 77.50 81 VAL A CA 1
ATOM 689 C C . VAL A 1 81 ? -2.861 7.011 -23.345 1.00 77.50 81 VAL A C 1
ATOM 691 O O . VAL A 1 81 ? -2.220 7.442 -24.299 1.00 77.50 81 VAL A O 1
ATOM 694 N N . ALA A 1 82 ? -2.375 6.078 -22.524 1.00 78.25 82 ALA A N 1
ATOM 695 C CA . ALA A 1 82 ? -1.052 5.477 -22.670 1.00 78.25 82 A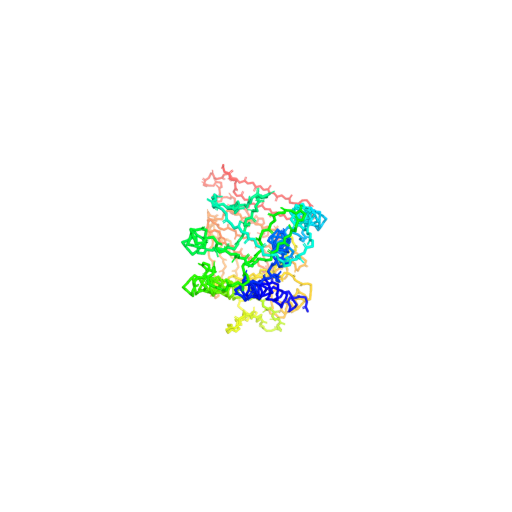LA A CA 1
ATOM 696 C C . ALA A 1 82 ? -0.881 4.777 -24.028 1.00 78.25 82 ALA A C 1
ATOM 698 O O . ALA A 1 82 ? 0.098 5.014 -24.734 1.00 78.25 82 ALA A O 1
ATOM 699 N N . CYS A 1 83 ? -1.859 3.959 -24.427 1.00 80.12 83 CYS A N 1
ATOM 700 C CA . CYS A 1 83 ? -1.861 3.312 -25.735 1.00 80.12 83 CYS A CA 1
ATOM 701 C C . CYS A 1 83 ? -1.929 4.330 -26.876 1.00 80.12 83 CYS A C 1
ATOM 703 O O . CYS A 1 83 ? -1.259 4.137 -27.887 1.00 80.12 83 CYS A O 1
ATOM 705 N N . TRP A 1 84 ? -2.711 5.401 -26.736 1.00 82.44 84 TRP A N 1
ATOM 706 C CA . TRP A 1 84 ? -2.823 6.439 -27.757 1.00 82.44 84 TRP A CA 1
ATOM 707 C C . TRP A 1 84 ? -1.497 7.180 -27.968 1.00 82.44 84 TRP A C 1
ATOM 709 O O . TRP A 1 84 ? -1.059 7.272 -29.112 1.00 82.44 84 TRP A O 1
ATOM 719 N N . ILE A 1 85 ? -0.825 7.605 -26.889 1.00 80.44 85 ILE A N 1
ATOM 720 C CA . ILE A 1 85 ? 0.501 8.251 -26.945 1.00 80.44 85 ILE A CA 1
ATOM 721 C C . ILE A 1 85 ? 1.516 7.326 -27.626 1.00 80.44 85 ILE A C 1
ATOM 723 O O . ILE A 1 85 ? 2.142 7.717 -28.608 1.00 80.44 85 ILE A O 1
ATOM 727 N N . GLY A 1 86 ? 1.619 6.072 -27.171 1.00 76.62 86 GLY A N 1
ATOM 728 C CA . GLY A 1 86 ? 2.548 5.113 -27.768 1.00 76.62 86 GLY A CA 1
ATOM 729 C C . GLY A 1 86 ? 2.254 4.829 -29.244 1.00 76.62 86 GLY A C 1
ATOM 730 O O . GLY A 1 86 ? 3.175 4.711 -30.050 1.00 76.62 86 GLY A O 1
ATOM 731 N N . THR A 1 87 ? 0.975 4.756 -29.629 1.00 81.75 87 THR A N 1
ATOM 732 C CA . THR A 1 87 ? 0.571 4.510 -31.025 1.00 81.75 87 THR A CA 1
ATOM 733 C C . THR A 1 87 ? 0.866 5.705 -31.926 1.00 81.75 87 THR A C 1
ATOM 735 O O . THR A 1 87 ? 1.255 5.509 -33.078 1.00 81.75 87 THR A O 1
ATOM 738 N N . ASP A 1 88 ? 0.672 6.929 -31.437 1.00 81.81 88 ASP A N 1
ATOM 739 C CA . ASP A 1 88 ? 0.958 8.147 -32.197 1.00 81.81 88 ASP A CA 1
ATOM 740 C C . ASP A 1 88 ? 2.462 8.307 -32.455 1.00 81.81 88 ASP A C 1
ATOM 742 O O . ASP A 1 88 ? 2.867 8.505 -33.602 1.00 81.81 88 ASP A O 1
ATOM 746 N N . ASP A 1 89 ? 3.296 8.111 -31.433 1.00 75.62 89 ASP A N 1
ATOM 747 C CA . ASP A 1 89 ? 4.756 8.130 -31.581 1.00 75.62 89 ASP A CA 1
ATOM 748 C C . ASP A 1 89 ? 5.246 7.000 -32.488 1.00 75.62 89 ASP A C 1
ATOM 750 O O . ASP A 1 89 ? 5.990 7.235 -33.442 1.00 75.62 89 ASP A O 1
ATOM 754 N N . ALA A 1 90 ? 4.735 5.778 -32.302 1.00 77.75 90 ALA A N 1
ATOM 755 C CA . ALA A 1 90 ? 5.096 4.672 -33.177 1.00 77.75 90 ALA A CA 1
ATOM 756 C C . ALA A 1 90 ? 4.730 4.950 -34.643 1.00 77.75 90 ALA A C 1
ATOM 758 O O . ALA A 1 90 ? 5.487 4.602 -35.540 1.00 77.75 90 ALA A O 1
ATOM 759 N N . ARG A 1 91 ? 3.606 5.616 -34.933 1.00 79.56 91 ARG A N 1
ATOM 760 C CA . ARG A 1 91 ? 3.242 5.983 -36.317 1.00 79.56 91 ARG A CA 1
ATOM 761 C C . ARG A 1 91 ? 4.186 7.011 -36.939 1.00 79.56 91 ARG A C 1
ATOM 763 O O . ARG A 1 91 ? 4.393 6.976 -38.160 1.00 79.56 91 ARG A O 1
ATOM 770 N N . LYS A 1 92 ? 4.728 7.935 -36.143 1.00 79.00 92 LYS A N 1
ATOM 771 C CA . LYS A 1 92 ? 5.682 8.941 -36.630 1.00 79.00 92 LYS A CA 1
ATOM 772 C C . LYS A 1 92 ? 6.962 8.271 -37.104 1.00 79.00 92 LYS A C 1
ATOM 774 O O . LYS A 1 92 ? 7.383 8.546 -38.230 1.00 79.00 92 LYS A O 1
ATOM 779 N N . ASP A 1 93 ? 7.454 7.301 -36.340 1.00 78.50 93 ASP A N 1
ATOM 780 C CA . ASP A 1 93 ? 8.833 6.838 -36.483 1.00 78.50 93 ASP A CA 1
ATOM 781 C C . ASP A 1 93 ? 8.987 5.392 -36.969 1.00 78.50 93 ASP A C 1
ATOM 783 O O . ASP A 1 93 ? 10.083 5.020 -37.388 1.00 78.50 93 ASP A O 1
ATOM 787 N N . TYR A 1 94 ? 7.921 4.579 -36.977 1.00 81.12 94 TYR A N 1
ATOM 788 C CA . TYR A 1 94 ? 7.944 3.195 -37.469 1.00 81.12 94 TYR A CA 1
ATOM 789 C C . TYR A 1 94 ? 8.172 3.115 -38.987 1.00 81.12 94 TYR A C 1
ATOM 791 O O . TYR A 1 94 ? 7.520 3.807 -39.773 1.00 81.12 94 TYR A O 1
ATOM 799 N N . GLY A 1 95 ? 9.065 2.218 -39.401 1.00 82.75 95 GLY A N 1
ATOM 800 C CA . GLY A 1 95 ? 9.378 1.930 -40.794 1.00 82.75 95 GLY A CA 1
ATOM 801 C C . GLY A 1 95 ? 10.446 0.844 -40.933 1.00 82.75 95 GLY A C 1
ATOM 802 O O . GLY A 1 95 ? 10.965 0.309 -39.950 1.00 82.75 95 GLY A O 1
ATOM 803 N N . ARG A 1 96 ? 10.771 0.490 -42.179 1.00 84.25 96 ARG A N 1
ATOM 804 C CA . ARG A 1 96 ? 11.783 -0.531 -42.472 1.00 84.25 96 ARG A CA 1
ATOM 805 C C . ARG A 1 96 ? 13.191 0.008 -42.216 1.00 84.25 96 ARG A C 1
ATOM 807 O O . ARG A 1 96 ? 13.549 1.070 -42.720 1.00 84.25 96 ARG A O 1
ATOM 814 N N . VAL A 1 97 ? 13.981 -0.762 -41.468 1.00 83.50 97 VAL A N 1
ATOM 815 C CA . VAL A 1 97 ? 15.393 -0.467 -41.199 1.00 83.50 97 VAL A CA 1
ATOM 816 C C . VAL A 1 97 ? 16.261 -1.092 -42.284 1.00 83.50 97 VAL A C 1
ATOM 818 O O . VAL A 1 97 ? 16.176 -2.298 -42.525 1.00 83.50 97 VAL A O 1
ATOM 821 N N . GLU A 1 98 ? 17.111 -0.285 -42.910 1.00 87.12 98 GLU A N 1
ATOM 822 C CA . GLU A 1 98 ? 18.072 -0.730 -43.920 1.00 87.12 98 GLU A CA 1
ATOM 823 C C . GLU A 1 98 ? 19.467 -0.158 -43.635 1.00 87.12 98 GLU A C 1
ATOM 825 O O . GLU A 1 98 ? 19.620 0.889 -43.000 1.00 87.12 98 GLU A O 1
ATOM 830 N N . GLU A 1 99 ? 20.500 -0.874 -44.080 1.00 87.38 99 GLU A N 1
ATOM 831 C CA . GLU A 1 99 ? 21.879 -0.387 -44.038 1.00 87.38 99 GLU A CA 1
ATOM 832 C C . GLU A 1 99 ? 22.123 0.555 -45.219 1.00 87.38 99 GLU A C 1
ATOM 834 O O . GLU A 1 99 ? 21.782 0.231 -46.361 1.00 87.38 99 GLU A O 1
ATOM 839 N N . ARG A 1 100 ? 22.730 1.716 -44.959 1.00 87.25 100 ARG A N 1
ATOM 840 C CA . ARG A 1 100 ? 23.052 2.689 -46.001 1.00 87.25 100 ARG A CA 1
ATOM 841 C C . ARG A 1 100 ? 24.383 3.373 -45.734 1.00 87.25 100 ARG A C 1
ATOM 843 O O . ARG A 1 100 ? 24.652 3.832 -44.630 1.00 87.25 100 ARG A O 1
ATOM 850 N N . THR A 1 101 ? 25.175 3.521 -46.786 1.00 88.38 101 THR A N 1
ATOM 851 C CA . THR A 1 101 ? 26.364 4.371 -46.777 1.00 88.38 101 THR A CA 1
ATOM 852 C C . THR A 1 101 ? 25.963 5.793 -47.161 1.00 88.38 101 THR A C 1
ATOM 854 O O . THR A 1 101 ? 25.359 6.015 -48.217 1.00 88.38 101 THR A O 1
ATOM 857 N N . ILE A 1 102 ? 26.262 6.764 -46.300 1.00 87.81 102 ILE A N 1
ATOM 858 C CA . ILE A 1 102 ? 25.987 8.186 -46.530 1.00 87.81 102 ILE A CA 1
ATOM 859 C C . ILE A 1 102 ? 27.286 8.976 -46.690 1.00 87.81 102 ILE A C 1
ATOM 861 O O . ILE A 1 102 ? 28.308 8.654 -46.090 1.00 87.81 102 ILE A O 1
ATOM 865 N N . HIS A 1 103 ? 27.222 10.044 -47.485 1.00 88.25 103 HIS A N 1
ATOM 866 C CA . HIS A 1 103 ? 28.294 11.029 -47.626 1.00 88.25 103 HIS A CA 1
ATOM 867 C C . HIS A 1 103 ? 27.844 12.329 -46.950 1.00 88.25 103 HIS A C 1
ATOM 869 O O . HIS A 1 103 ? 27.093 13.102 -47.561 1.00 88.25 103 HIS A O 1
ATOM 875 N N . PRO A 1 104 ? 28.198 12.536 -45.670 1.00 86.06 104 PRO A N 1
ATOM 876 C CA . PRO A 1 104 ? 27.789 13.722 -44.938 1.00 86.06 104 PRO A CA 1
ATOM 877 C C . PRO A 1 104 ? 28.535 14.958 -45.462 1.00 86.06 104 PRO A C 1
ATOM 879 O O . PRO A 1 104 ? 29.729 14.911 -45.740 1.00 86.06 104 PRO A O 1
ATOM 882 N N . ILE A 1 105 ? 27.820 16.073 -45.584 1.00 88.75 105 ILE A N 1
ATOM 883 C CA . ILE A 1 105 ? 28.351 17.378 -46.022 1.00 88.75 105 ILE A CA 1
ATOM 884 C C . ILE A 1 105 ? 28.299 18.392 -44.879 1.00 88.75 105 ILE A C 1
ATOM 886 O O . ILE A 1 105 ? 29.067 19.348 -44.849 1.00 88.75 105 ILE A O 1
ATOM 890 N N . GLY A 1 106 ? 27.393 18.189 -43.924 1.00 85.00 106 GLY A N 1
ATOM 891 C CA . GLY A 1 106 ? 27.224 19.075 -42.784 1.00 85.00 106 GLY A CA 1
ATOM 892 C C . GLY A 1 106 ? 26.418 18.424 -41.671 1.00 85.00 106 GLY A C 1
ATOM 893 O O . GLY A 1 106 ? 25.705 17.443 -41.895 1.00 85.00 106 GLY A O 1
ATOM 894 N N . VAL A 1 107 ? 26.537 19.004 -40.483 1.00 83.12 107 VAL A N 1
ATOM 895 C CA . VAL A 1 107 ? 25.792 18.641 -39.276 1.00 83.12 107 VAL A CA 1
ATOM 896 C C . VAL A 1 107 ? 25.130 19.912 -38.760 1.00 83.12 107 VAL A C 1
ATOM 898 O O . VAL A 1 107 ? 25.776 20.958 -38.715 1.00 83.12 107 VAL A O 1
ATOM 901 N N . VAL A 1 108 ? 23.840 19.844 -38.441 1.00 82.44 108 VAL A N 1
ATOM 902 C CA . VAL A 1 108 ? 23.080 20.956 -37.856 1.00 82.44 108 VAL A CA 1
ATOM 903 C C . VAL A 1 108 ? 22.198 20.392 -36.755 1.00 82.44 108 VAL A C 1
ATOM 905 O O . VAL A 1 108 ? 21.220 19.706 -37.061 1.00 82.44 108 VAL A O 1
ATOM 908 N N . GLU A 1 109 ? 22.542 20.697 -35.501 1.00 78.56 109 GLU A N 1
ATOM 909 C CA . GLU A 1 109 ? 21.857 20.189 -34.303 1.00 78.56 109 GLU A CA 1
ATOM 910 C C . GLU A 1 109 ? 21.720 18.654 -34.376 1.00 78.56 109 GLU A C 1
ATOM 912 O O . GLU A 1 109 ? 22.716 17.932 -34.398 1.00 78.56 109 GLU A O 1
ATOM 917 N N . ASP A 1 110 ? 20.492 18.161 -34.528 1.00 76.62 110 ASP A N 1
ATOM 918 C CA . ASP A 1 110 ? 20.166 16.738 -34.599 1.00 76.62 110 ASP A CA 1
ATOM 919 C C . ASP A 1 110 ? 20.079 16.208 -36.037 1.00 76.62 110 ASP A C 1
ATOM 921 O O . ASP A 1 110 ? 19.398 15.218 -36.294 1.00 76.62 110 ASP A O 1
ATOM 925 N N . HIS A 1 111 ? 20.687 16.876 -37.022 1.00 85.31 111 HIS A N 1
ATOM 926 C CA . HIS A 1 111 ? 20.559 16.485 -38.426 1.00 85.31 111 HIS A CA 1
ATOM 927 C C . HIS A 1 111 ? 21.886 16.367 -39.168 1.00 85.31 111 HIS A C 1
ATOM 929 O O . HIS A 1 111 ? 22.741 17.246 -39.097 1.00 85.31 111 HIS A O 1
ATOM 935 N N . ILE A 1 112 ? 21.989 15.326 -39.997 1.00 84.88 112 ILE A N 1
ATOM 936 C CA . ILE A 1 112 ? 23.068 15.138 -40.969 1.00 84.88 112 ILE A CA 1
ATOM 937 C C . ILE A 1 112 ? 22.567 15.502 -42.361 1.00 84.88 112 ILE A C 1
ATOM 939 O O . ILE A 1 112 ? 21.593 14.941 -42.870 1.00 84.88 112 ILE A O 1
ATOM 943 N N . LEU A 1 113 ? 23.269 16.429 -43.003 1.00 87.69 113 LEU A N 1
ATOM 944 C CA . LEU A 1 113 ? 23.003 16.856 -44.370 1.00 87.69 113 LEU A CA 1
ATOM 945 C C . LEU A 1 113 ? 23.831 16.022 -45.348 1.00 87.69 113 LEU A C 1
ATOM 947 O O . LEU A 1 113 ? 25.047 15.905 -45.208 1.00 87.69 113 LEU A O 1
ATOM 951 N N . THR A 1 114 ? 23.172 15.475 -46.365 1.00 87.31 114 THR A N 1
ATOM 952 C CA . THR A 1 114 ? 23.801 14.826 -47.526 1.00 87.31 114 THR A CA 1
ATOM 953 C C . THR A 1 114 ? 23.418 15.577 -48.802 1.00 87.31 114 THR A C 1
ATOM 955 O O . THR A 1 114 ? 22.564 16.461 -48.759 1.00 87.31 114 THR A O 1
ATOM 958 N N . GLN A 1 115 ? 24.005 15.225 -49.953 1.00 80.81 115 GLN A N 1
ATOM 959 C CA . GLN A 1 115 ? 23.765 15.955 -51.216 1.00 80.81 115 GLN A CA 1
ATOM 960 C C . GLN A 1 115 ? 22.286 15.967 -51.616 1.00 80.81 115 GLN A C 1
ATOM 962 O O . GLN A 1 115 ? 21.812 16.926 -52.213 1.00 80.81 115 GLN A O 1
ATOM 967 N N . ASN A 1 116 ? 21.564 14.902 -51.265 1.00 78.31 116 ASN A N 1
ATOM 968 C CA . ASN A 1 116 ? 20.222 14.640 -51.773 1.00 78.31 116 ASN A CA 1
ATOM 969 C C . ASN A 1 116 ? 19.154 14.625 -50.673 1.00 78.31 116 ASN A C 1
ATOM 971 O O . ASN A 1 116 ? 17.967 14.510 -50.972 1.00 78.31 116 ASN A O 1
ATOM 975 N N . THR A 1 117 ? 19.542 14.618 -49.395 1.00 84.50 117 THR A N 1
ATOM 976 C CA . THR A 1 117 ? 18.609 14.342 -48.291 1.00 84.50 117 THR A CA 1
ATOM 977 C C . THR A 1 117 ? 19.141 14.875 -46.964 1.00 84.50 117 THR A C 1
ATOM 979 O O . THR A 1 117 ? 20.355 14.931 -46.746 1.00 84.50 117 THR A O 1
ATOM 982 N N . ARG A 1 118 ? 18.228 15.223 -46.058 1.00 86.62 118 ARG A N 1
ATOM 983 C CA . ARG A 1 118 ? 18.516 15.548 -44.660 1.00 86.62 118 ARG A CA 1
ATOM 984 C C . ARG A 1 118 ? 18.073 14.374 -43.797 1.00 86.62 118 ARG A C 1
ATOM 986 O O . ARG A 1 118 ? 16.938 13.942 -43.926 1.00 86.62 118 ARG A O 1
ATOM 993 N N . TYR A 1 119 ? 18.956 13.880 -42.941 1.00 87.06 119 TYR A N 1
ATOM 994 C CA . TYR A 1 119 ? 18.631 12.831 -41.984 1.00 87.06 119 TYR A CA 1
ATOM 995 C C . TYR A 1 119 ? 18.547 13.403 -40.578 1.00 87.06 119 TYR A C 1
ATOM 997 O O . TYR A 1 119 ? 19.405 14.200 -40.213 1.00 87.06 119 TYR A O 1
ATOM 1005 N N . GLN A 1 120 ? 17.557 12.985 -39.798 1.00 86.56 120 GLN A N 1
ATOM 1006 C CA . GLN A 1 120 ? 17.444 13.322 -38.380 1.00 86.56 120 GLN A CA 1
ATOM 1007 C C . GLN A 1 120 ? 18.044 12.201 -37.516 1.00 86.56 120 GLN A C 1
ATOM 1009 O O . GLN A 1 120 ? 17.894 11.018 -37.825 1.00 86.56 120 GLN A O 1
ATOM 1014 N N . ILE A 1 121 ? 18.719 12.579 -36.434 1.00 81.12 121 ILE A N 1
ATOM 1015 C CA . ILE A 1 121 ? 19.269 11.708 -35.395 1.00 81.12 121 ILE A CA 1
ATOM 1016 C C . ILE A 1 121 ? 18.423 11.920 -34.137 1.00 81.12 121 ILE A C 1
ATOM 1018 O O . ILE A 1 121 ? 18.657 12.870 -33.399 1.00 81.12 121 ILE A O 1
ATOM 1022 N N . PRO A 1 122 ? 17.415 11.075 -33.880 1.00 69.88 122 PRO A N 1
ATOM 1023 C CA . PRO A 1 122 ? 16.457 11.350 -32.816 1.00 69.88 122 PRO A CA 1
ATOM 1024 C C . PRO A 1 122 ? 16.974 11.055 -31.401 1.00 69.88 122 PRO A C 1
ATOM 1026 O O . PRO A 1 122 ? 16.392 11.571 -30.452 1.00 69.88 122 PRO A O 1
ATOM 1029 N N . TYR A 1 123 ? 17.989 10.192 -31.213 1.00 66.00 123 TYR A N 1
ATOM 1030 C CA . TYR A 1 123 ? 18.181 9.604 -29.875 1.00 66.00 123 TYR A CA 1
ATOM 1031 C C . TYR A 1 123 ? 19.592 9.148 -29.461 1.00 66.00 123 TYR A C 1
ATOM 1033 O O . TYR A 1 123 ? 19.884 9.069 -28.260 1.00 66.00 123 TYR A O 1
ATOM 1041 N N . PHE A 1 124 ? 20.487 8.805 -30.392 1.00 69.81 124 PHE A N 1
ATOM 1042 C CA . PHE A 1 124 ? 21.795 8.270 -30.000 1.00 69.81 124 PHE A CA 1
ATOM 1043 C C . PHE A 1 124 ? 22.866 9.382 -29.985 1.00 69.81 124 PHE A C 1
ATOM 1045 O O . PHE A 1 124 ? 23.010 10.114 -30.965 1.00 69.81 124 PHE A O 1
ATOM 1052 N N . PRO A 1 125 ? 23.618 9.541 -28.879 1.00 68.19 125 PRO A N 1
ATOM 1053 C CA . PRO A 1 125 ? 24.686 10.527 -28.789 1.00 68.19 125 PRO A CA 1
ATOM 1054 C C . PRO A 1 125 ? 25.854 10.095 -29.678 1.00 68.19 125 PRO A C 1
ATOM 1056 O O . PRO A 1 125 ? 26.264 8.929 -29.680 1.00 68.19 125 PRO A O 1
ATOM 1059 N N . TYR A 1 126 ? 26.404 11.042 -30.427 1.00 76.56 126 TYR A N 1
ATOM 1060 C CA . TYR A 1 126 ? 27.466 10.794 -31.394 1.00 76.56 126 TYR A CA 1
ATOM 1061 C C . TYR A 1 126 ? 28.652 11.731 -31.174 1.00 76.56 126 TYR A C 1
ATOM 1063 O O . TYR A 1 126 ? 28.496 12.843 -30.672 1.00 76.56 126 TYR A O 1
ATOM 1071 N N . GLU A 1 127 ? 29.854 11.281 -31.541 1.00 80.44 127 GLU A N 1
ATOM 1072 C CA . GLU A 1 127 ? 31.048 12.135 -31.512 1.00 80.44 127 GLU A CA 1
ATOM 1073 C C . GLU A 1 127 ? 31.020 13.109 -32.701 1.00 80.44 127 GLU A C 1
ATOM 1075 O O . GLU A 1 127 ? 31.479 12.788 -33.803 1.00 80.44 127 GLU A O 1
ATOM 1080 N N . GLU A 1 128 ? 30.485 14.314 -32.481 1.00 81.44 128 GLU A N 1
ATOM 1081 C CA . GLU A 1 128 ? 30.373 15.357 -33.510 1.00 81.44 128 GLU A CA 1
ATOM 1082 C C . GLU A 1 128 ? 31.736 15.685 -34.145 1.00 81.44 128 GLU A C 1
ATOM 1084 O O . GLU A 1 128 ? 31.847 15.761 -35.367 1.00 81.44 128 GLU A O 1
ATOM 1089 N N . GLU A 1 129 ? 32.815 15.764 -33.357 1.00 83.62 129 GLU A N 1
ATOM 1090 C CA . GLU A 1 129 ? 34.169 16.035 -33.864 1.00 83.62 129 GLU A CA 1
ATOM 1091 C C . GLU A 1 129 ? 34.665 14.977 -34.864 1.00 83.62 129 GLU A C 1
ATOM 1093 O O . GLU A 1 129 ? 35.312 15.304 -35.869 1.00 83.62 129 GLU A O 1
ATOM 1098 N N . ARG A 1 130 ? 34.339 13.699 -34.635 1.00 83.00 130 ARG A N 1
ATOM 1099 C CA . ARG A 1 130 ? 34.682 12.607 -35.559 1.00 83.00 130 ARG A CA 1
ATOM 1100 C C . ARG A 1 130 ? 33.885 12.709 -36.844 1.00 83.00 130 ARG A C 1
ATOM 1102 O O . ARG A 1 130 ? 34.446 12.514 -37.922 1.00 83.00 130 ARG A O 1
ATOM 1109 N N . LEU A 1 131 ? 32.606 13.048 -36.736 1.00 83.62 131 LEU A N 1
ATOM 1110 C CA . LEU A 1 131 ? 31.729 13.229 -37.885 1.00 83.62 131 LEU A CA 1
ATOM 1111 C C . LEU A 1 131 ? 32.176 14.430 -38.736 1.00 83.62 131 LEU A C 1
ATOM 1113 O O . LEU A 1 131 ? 32.321 14.299 -39.949 1.00 83.62 131 LEU A O 1
ATOM 1117 N N . LEU A 1 132 ? 32.513 15.558 -38.102 1.00 85.50 132 LEU A N 1
ATOM 1118 C CA . LEU A 1 132 ? 33.096 16.739 -38.748 1.00 85.50 132 LEU A CA 1
ATOM 1119 C C . LEU A 1 132 ? 34.440 16.428 -39.415 1.00 85.50 132 LEU A C 1
ATOM 1121 O O . LEU A 1 132 ? 34.732 16.948 -40.493 1.00 85.50 132 LEU A O 1
ATOM 1125 N N . THR A 1 133 ? 35.254 15.559 -38.813 1.00 86.25 133 THR A N 1
ATOM 1126 C CA . THR A 1 133 ? 36.509 15.100 -39.422 1.00 86.25 133 THR A CA 1
ATOM 1127 C C . THR A 1 133 ? 36.240 14.288 -40.687 1.00 86.25 133 THR A C 1
ATOM 1129 O O . THR A 1 133 ? 36.861 14.565 -41.712 1.00 86.25 133 THR A O 1
ATOM 1132 N N . SER A 1 134 ? 35.292 13.350 -40.664 1.00 85.31 134 SER A N 1
ATOM 1133 C CA . SER A 1 134 ? 34.916 12.579 -41.858 1.00 85.31 134 SER A CA 1
ATOM 1134 C C . SER A 1 134 ? 34.305 13.453 -42.958 1.00 85.31 134 SER A C 1
ATOM 1136 O O . SER A 1 134 ? 34.623 13.250 -44.125 1.00 85.31 134 SER A O 1
ATOM 1138 N N . ILE A 1 135 ? 33.537 14.491 -42.606 1.00 87.06 135 ILE A N 1
ATOM 1139 C CA . ILE A 1 135 ? 33.037 15.494 -43.565 1.00 87.06 135 ILE A CA 1
ATOM 1140 C C . ILE A 1 135 ? 34.200 16.237 -44.238 1.00 87.06 135 ILE A C 1
ATOM 1142 O O . ILE A 1 135 ? 34.245 16.345 -45.462 1.00 87.06 135 ILE A O 1
ATOM 1146 N N . ARG A 1 136 ? 35.182 16.715 -43.458 1.00 87.56 136 ARG A N 1
ATOM 1147 C CA . ARG A 1 136 ? 36.359 17.438 -43.986 1.00 87.56 136 ARG A CA 1
ATOM 1148 C C . ARG A 1 136 ? 37.214 16.587 -44.926 1.00 87.56 136 ARG A C 1
ATOM 1150 O O . ARG A 1 136 ? 37.804 17.129 -45.854 1.00 87.56 136 ARG A O 1
ATOM 1157 N N . HIS A 1 137 ? 37.275 15.279 -44.686 1.00 88.12 137 HIS A N 1
ATOM 1158 C CA . HIS A 1 137 ? 38.037 14.329 -45.503 1.00 88.12 137 HIS A CA 1
ATOM 1159 C C . HIS A 1 137 ? 37.191 13.655 -46.597 1.00 88.12 137 HIS A C 1
ATOM 1161 O O . HIS A 1 137 ? 37.700 12.794 -47.310 1.00 88.12 137 HIS A O 1
ATOM 1167 N N . ASN A 1 138 ? 35.925 14.062 -46.760 1.00 82.38 138 ASN A N 1
ATOM 1168 C CA . ASN A 1 138 ? 34.975 13.500 -47.723 1.00 82.38 138 ASN A CA 1
ATOM 1169 C C . ASN A 1 138 ? 34.821 11.967 -47.606 1.00 82.38 138 ASN A C 1
ATOM 1171 O O . ASN A 1 138 ? 34.700 11.252 -48.604 1.00 82.38 138 ASN A O 1
ATOM 1175 N N . GLU A 1 139 ? 34.855 11.457 -46.375 1.00 87.00 139 GLU A N 1
ATOM 1176 C CA . GLU A 1 139 ? 34.723 10.035 -46.072 1.00 87.00 139 GLU A CA 1
ATOM 1177 C C . GLU A 1 139 ? 33.253 9.601 -46.038 1.00 87.00 139 GLU A C 1
ATOM 1179 O O . GLU A 1 139 ? 32.373 10.307 -45.543 1.00 87.00 139 GLU A O 1
ATOM 1184 N N . ALA A 1 140 ? 33.000 8.394 -46.538 1.00 86.88 140 ALA A N 1
ATOM 1185 C CA . ALA A 1 140 ? 31.717 7.721 -46.408 1.00 86.88 140 ALA A CA 1
ATOM 1186 C C . ALA A 1 140 ? 31.498 7.195 -44.980 1.00 86.88 140 ALA A C 1
ATOM 1188 O O . ALA A 1 140 ? 32.437 6.731 -44.327 1.00 86.88 140 ALA A O 1
ATOM 1189 N N . VAL A 1 141 ? 30.248 7.220 -44.516 1.00 87.19 141 VAL A N 1
ATOM 1190 C CA . VAL A 1 141 ? 29.852 6.722 -43.194 1.00 87.19 141 VAL A CA 1
ATOM 1191 C C . VAL A 1 141 ? 28.708 5.722 -43.332 1.00 87.19 141 VAL A C 1
ATOM 1193 O O . VAL A 1 141 ? 27.677 6.030 -43.926 1.00 87.19 141 VAL A O 1
ATOM 1196 N N . ASP A 1 142 ? 28.875 4.533 -42.754 1.00 87.56 142 ASP A N 1
ATOM 1197 C CA . ASP A 1 142 ? 27.847 3.489 -42.754 1.00 87.56 142 ASP A CA 1
ATOM 1198 C C . ASP A 1 142 ? 26.886 3.657 -41.571 1.00 87.56 142 ASP A C 1
ATOM 1200 O O . ASP A 1 142 ? 27.300 3.706 -40.403 1.00 87.56 142 ASP A O 1
ATOM 1204 N N . VAL A 1 143 ? 25.592 3.725 -41.882 1.00 86.50 143 VAL A N 1
ATOM 1205 C CA . VAL A 1 143 ? 24.506 3.980 -40.930 1.00 86.50 143 VAL A CA 1
ATOM 1206 C C . VAL A 1 143 ? 23.343 3.010 -41.107 1.00 86.50 143 VAL A C 1
ATOM 1208 O O . VAL A 1 143 ? 23.057 2.532 -42.205 1.00 86.50 143 VAL A O 1
ATOM 1211 N N . TRP A 1 144 ? 22.626 2.770 -40.014 1.00 85.56 144 TRP A N 1
ATOM 1212 C CA . TRP A 1 144 ? 21.297 2.164 -40.040 1.00 85.56 144 TRP A CA 1
ATOM 1213 C C . TRP A 1 144 ? 20.246 3.257 -40.172 1.00 85.56 144 TRP A C 1
ATOM 1215 O O . TRP A 1 144 ? 20.224 4.180 -39.354 1.00 85.56 144 TRP A O 1
ATOM 1225 N N . VAL A 1 145 ? 19.377 3.162 -41.179 1.00 87.19 145 VAL A N 1
ATOM 1226 C CA . VAL A 1 145 ? 18.378 4.198 -41.473 1.00 87.19 145 VAL A CA 1
ATOM 1227 C C . VAL A 1 145 ? 16.968 3.646 -41.611 1.00 87.19 145 VAL A C 1
ATOM 1229 O O . VAL A 1 145 ? 16.765 2.549 -42.130 1.00 87.19 145 VAL A O 1
ATOM 1232 N N . VAL A 1 146 ? 15.986 4.455 -41.210 1.00 87.12 146 VAL A N 1
ATOM 1233 C CA . VAL A 1 146 ? 14.577 4.278 -41.586 1.00 87.12 146 VAL A CA 1
ATOM 1234 C C . VAL A 1 146 ? 14.321 5.144 -42.812 1.00 87.12 146 VAL A C 1
ATOM 1236 O O . VAL A 1 146 ? 14.112 6.354 -42.703 1.00 87.12 146 VAL A O 1
ATOM 1239 N N . GLN A 1 147 ? 14.401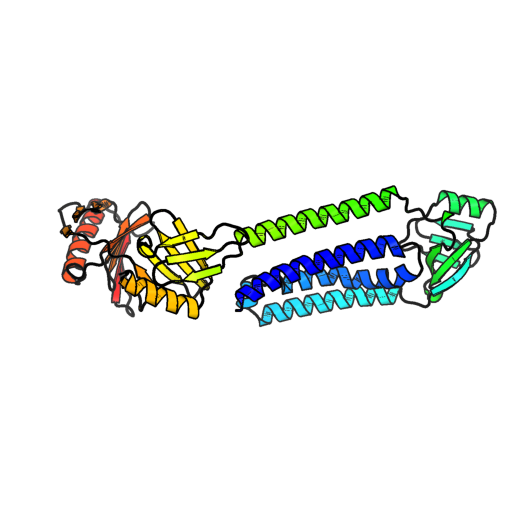 4.546 -43.999 1.00 80.31 147 GLN A N 1
ATOM 1240 C CA . GLN A 1 147 ? 14.506 5.298 -45.255 1.00 80.31 147 GLN A CA 1
ATOM 1241 C C . GLN A 1 147 ? 13.294 6.199 -45.530 1.00 80.31 147 GLN A C 1
ATOM 1243 O O . GLN A 1 147 ? 13.462 7.349 -45.932 1.00 80.31 147 GLN A O 1
ATOM 1248 N N . GLU A 1 148 ? 12.086 5.701 -45.271 1.00 83.69 148 GLU A N 1
ATOM 1249 C CA . GLU A 1 148 ? 10.827 6.431 -45.485 1.00 83.69 148 GLU A CA 1
ATOM 1250 C C . GLU A 1 148 ? 10.672 7.642 -44.554 1.00 83.69 148 GLU A C 1
ATOM 1252 O O . GLU A 1 148 ? 9.934 8.575 -44.869 1.00 83.69 148 GLU A O 1
ATOM 1257 N N . LYS A 1 149 ? 11.379 7.634 -43.418 1.00 83.81 149 LYS A N 1
ATOM 1258 C CA . LYS A 1 149 ? 11.315 8.663 -42.372 1.00 83.81 149 LYS A CA 1
ATOM 1259 C C . LYS A 1 149 ? 12.572 9.528 -42.296 1.00 83.81 149 LYS A C 1
ATOM 1261 O O . LYS A 1 149 ? 12.597 10.491 -41.544 1.00 83.81 149 LYS A O 1
ATOM 1266 N N . GLN A 1 150 ? 13.603 9.196 -43.077 1.00 86.38 150 GLN A N 1
ATOM 1267 C CA . GLN A 1 150 ? 14.900 9.876 -43.072 1.00 86.38 150 GLN A CA 1
ATOM 1268 C C . GLN A 1 150 ? 15.538 9.927 -41.667 1.00 86.38 150 GLN A C 1
ATOM 1270 O O . GLN A 1 150 ? 16.190 10.901 -41.303 1.00 86.38 150 GLN A O 1
ATOM 1275 N N . LEU A 1 151 ? 15.381 8.860 -40.879 1.00 86.38 151 LEU A N 1
ATOM 1276 C CA . LEU A 1 151 ? 15.946 8.751 -39.528 1.00 86.38 151 LEU A CA 1
ATOM 1277 C C . LEU A 1 151 ? 17.235 7.928 -39.554 1.00 86.38 151 LEU A C 1
ATOM 1279 O O . LEU A 1 151 ? 17.244 6.847 -40.145 1.00 86.38 151 LEU A O 1
ATOM 1283 N N . ILE A 1 152 ? 18.297 8.398 -38.897 1.00 84.88 152 ILE A N 1
ATOM 1284 C CA . ILE A 1 152 ? 19.497 7.600 -38.602 1.00 84.88 152 ILE A CA 1
ATOM 1285 C C . ILE A 1 152 ? 19.354 7.019 -37.197 1.00 84.88 152 ILE A C 1
ATOM 1287 O O . ILE A 1 152 ? 19.193 7.752 -36.225 1.00 84.88 152 ILE A O 1
ATOM 1291 N N . LEU A 1 153 ? 19.441 5.694 -37.099 1.00 77.44 153 LEU A N 1
ATOM 1292 C CA . LEU A 1 153 ? 19.236 4.945 -35.860 1.00 77.44 153 LEU A CA 1
ATOM 1293 C C . LEU A 1 153 ? 20.536 4.679 -35.100 1.00 77.44 153 LEU A C 1
ATOM 1295 O O . LEU A 1 153 ? 20.539 4.726 -33.876 1.00 77.44 153 LEU A O 1
ATOM 1299 N N . ALA A 1 154 ? 21.620 4.379 -35.819 1.00 78.81 154 ALA A N 1
ATOM 1300 C CA . ALA A 1 154 ? 22.951 4.157 -35.256 1.00 78.81 154 ALA A CA 1
ATOM 1301 C C . ALA A 1 154 ? 24.024 4.204 -36.358 1.00 78.81 154 ALA A C 1
ATOM 1303 O O . ALA A 1 154 ? 23.754 3.854 -37.515 1.00 78.81 154 ALA A O 1
ATOM 1304 N N . PHE A 1 155 ? 25.258 4.558 -35.992 1.00 80.88 155 PHE A N 1
ATOM 1305 C CA . PHE A 1 155 ? 26.433 4.337 -36.841 1.00 80.88 155 PHE A CA 1
ATOM 1306 C C . PHE A 1 155 ? 26.920 2.896 -36.711 1.00 80.88 155 PHE A C 1
ATOM 1308 O O . PHE A 1 155 ? 27.029 2.364 -35.609 1.00 80.88 155 PHE A O 1
ATOM 1315 N N . LYS A 1 156 ? 27.285 2.267 -37.831 1.00 80.25 156 LYS A N 1
ATOM 1316 C CA . LYS A 1 156 ? 27.847 0.907 -37.821 1.00 80.25 156 LYS A CA 1
ATOM 1317 C C . LYS A 1 156 ? 29.272 0.878 -37.262 1.00 80.25 156 LYS A C 1
ATOM 1319 O O . LYS A 1 156 ? 29.712 -0.136 -36.726 1.00 80.25 156 LYS A O 1
ATOM 1324 N N . ASN A 1 157 ? 29.999 1.988 -37.394 1.00 79.19 157 ASN A N 1
ATOM 1325 C CA . ASN A 1 157 ? 31.351 2.109 -36.872 1.00 79.19 157 ASN A CA 1
ATOM 1326 C C . ASN A 1 157 ? 31.332 2.679 -35.438 1.00 79.19 157 ASN A C 1
ATOM 1328 O O . ASN A 1 157 ? 30.919 3.829 -35.260 1.00 79.19 157 ASN A O 1
ATOM 1332 N N . PRO A 1 158 ? 31.836 1.933 -34.435 1.00 71.94 158 PRO A N 1
ATOM 1333 C CA . PRO A 1 158 ? 31.820 2.356 -33.035 1.00 71.94 158 PRO A CA 1
ATOM 1334 C C . PRO A 1 158 ? 32.644 3.624 -32.768 1.00 71.94 158 PRO A C 1
ATOM 1336 O O . PRO A 1 158 ? 32.434 4.278 -31.757 1.00 71.94 158 PRO A O 1
ATOM 1339 N N . LYS A 1 159 ? 33.534 4.041 -33.682 1.00 75.06 159 LYS A N 1
ATOM 1340 C CA . LYS A 1 159 ? 34.299 5.295 -33.545 1.00 75.06 159 LYS A CA 1
ATOM 1341 C C . LYS A 1 159 ? 33.435 6.565 -33.531 1.00 75.06 159 LYS A C 1
ATOM 1343 O O . LYS A 1 159 ? 33.954 7.623 -33.207 1.00 75.06 159 LYS A O 1
ATOM 1348 N N . TYR A 1 160 ? 32.170 6.479 -33.948 1.00 74.75 160 TYR A N 1
ATOM 1349 C CA . TYR A 1 160 ? 31.232 7.606 -33.930 1.00 74.75 160 TYR A CA 1
ATOM 1350 C C . TYR A 1 160 ? 30.282 7.573 -32.721 1.00 74.75 160 TYR A C 1
ATOM 1352 O O . TYR A 1 160 ? 29.466 8.485 -32.589 1.00 74.75 160 TYR A O 1
ATOM 1360 N N . SER A 1 161 ? 30.352 6.559 -31.844 1.00 69.12 161 SER A N 1
ATOM 1361 C CA . SER A 1 161 ? 29.504 6.498 -30.647 1.00 69.12 161 SER A CA 1
ATOM 1362 C C . SER A 1 161 ? 29.981 7.514 -29.608 1.00 69.12 161 SER A C 1
ATOM 1364 O O . SER A 1 161 ? 31.097 7.392 -29.111 1.00 69.12 161 SER A O 1
ATOM 1366 N N . GLY A 1 162 ? 29.136 8.480 -29.245 1.00 65.00 162 GLY A N 1
ATOM 1367 C CA . GLY A 1 162 ? 29.452 9.509 -28.244 1.00 65.00 162 GLY A CA 1
ATOM 1368 C C . GLY A 1 162 ? 29.162 9.089 -26.801 1.00 65.00 162 GLY A C 1
ATOM 1369 O O . GLY A 1 162 ? 29.317 9.889 -25.884 1.00 65.00 162 GLY A O 1
ATOM 1370 N N . TYR A 1 163 ? 28.704 7.852 -26.579 1.00 68.94 163 TYR A N 1
ATOM 1371 C CA . TYR A 1 163 ? 28.288 7.374 -25.261 1.00 68.94 163 TYR A CA 1
ATOM 1372 C C . TYR A 1 163 ? 29.411 6.622 -24.543 1.00 68.94 163 TYR A C 1
ATOM 1374 O O . TYR A 1 163 ? 29.530 5.389 -24.623 1.00 68.94 163 TYR A O 1
ATOM 1382 N N . GLY A 1 164 ? 30.248 7.392 -23.853 1.00 69.69 164 GLY A N 1
ATOM 1383 C CA . GLY A 1 164 ? 31.416 6.903 -23.140 1.00 69.69 164 GLY A CA 1
ATOM 1384 C C . GLY A 1 164 ? 31.096 5.961 -21.973 1.00 69.69 164 GLY A C 1
ATOM 1385 O O . GLY A 1 164 ? 29.964 5.774 -21.525 1.00 69.69 164 GLY A O 1
ATOM 1386 N N . PHE A 1 165 ? 32.149 5.326 -21.456 1.00 73.12 165 PHE A N 1
ATOM 1387 C CA . PHE A 1 165 ? 32.048 4.400 -20.324 1.00 73.12 165 PHE A CA 1
ATOM 1388 C C . PHE A 1 165 ? 31.598 5.095 -19.027 1.00 73.12 165 PHE A C 1
ATOM 1390 O O . PHE A 1 165 ? 30.964 4.472 -18.176 1.00 73.12 165 PHE A O 1
ATOM 1397 N N . LYS A 1 166 ? 31.906 6.389 -18.870 1.00 76.00 166 LYS A N 1
ATOM 1398 C CA . LYS A 1 166 ? 31.538 7.171 -17.682 1.00 76.00 166 LYS A CA 1
ATOM 1399 C C . LYS A 1 166 ? 30.037 7.425 -17.620 1.00 76.00 166 LYS A C 1
ATOM 1401 O O . LYS A 1 166 ? 29.445 7.260 -16.561 1.00 76.00 166 LYS A O 1
ATOM 1406 N N . GLU A 1 167 ? 29.428 7.774 -18.743 1.00 72.44 167 GLU A N 1
ATOM 1407 C CA . GLU A 1 167 ? 27.992 8.015 -18.867 1.00 72.44 167 GLU A CA 1
ATOM 1408 C C . GLU A 1 167 ? 27.214 6.719 -18.603 1.00 72.44 167 GLU A C 1
ATOM 1410 O O . GLU A 1 167 ? 26.294 6.710 -17.789 1.00 72.44 167 GLU A O 1
ATOM 1415 N N . ARG A 1 168 ? 27.680 5.586 -19.153 1.00 73.38 168 ARG A N 1
ATOM 1416 C CA . ARG A 1 168 ? 27.137 4.246 -18.843 1.00 73.38 168 ARG A CA 1
ATOM 1417 C C . ARG A 1 168 ? 27.191 3.926 -17.345 1.00 73.38 168 ARG A C 1
ATOM 1419 O O . ARG A 1 168 ? 26.240 3.375 -16.790 1.00 73.38 168 ARG A O 1
ATOM 1426 N N . LEU A 1 169 ? 28.294 4.270 -16.676 1.00 76.75 169 LEU A N 1
ATOM 1427 C CA . LEU A 1 169 ? 28.440 4.088 -15.229 1.00 76.75 169 LEU A CA 1
ATOM 1428 C C . LEU A 1 169 ? 27.511 5.001 -14.422 1.00 76.75 169 LEU A C 1
ATOM 1430 O O . LEU A 1 169 ? 26.988 4.560 -13.401 1.00 76.75 169 LEU A O 1
ATOM 1434 N N . LEU A 1 170 ? 27.296 6.243 -14.860 1.00 75.19 170 LEU A N 1
ATOM 1435 C CA . LEU A 1 170 ? 26.373 7.175 -14.207 1.00 75.19 170 LEU A CA 1
ATOM 1436 C C . LEU A 1 170 ? 24.923 6.694 -14.322 1.00 75.19 170 LEU A C 1
ATOM 1438 O O . LEU A 1 170 ? 24.227 6.661 -13.307 1.00 75.19 170 LEU A O 1
ATOM 1442 N N . ASP A 1 171 ? 24.503 6.226 -15.498 1.00 69.94 171 ASP A N 1
ATOM 1443 C CA . ASP A 1 171 ? 23.161 5.665 -15.701 1.00 69.94 171 ASP A CA 1
ATOM 1444 C C . ASP A 1 171 ? 22.959 4.381 -14.884 1.00 69.94 171 ASP A C 1
ATOM 1446 O O . ASP A 1 171 ? 21.909 4.186 -14.268 1.00 69.94 171 ASP A O 1
ATOM 1450 N N . LEU A 1 172 ? 23.985 3.527 -14.796 1.00 74.69 172 LEU A N 1
ATOM 1451 C CA . LEU A 1 172 ? 23.954 2.342 -13.934 1.00 74.69 172 LEU A CA 1
ATOM 1452 C C . LEU A 1 172 ? 23.890 2.733 -12.449 1.00 74.69 172 LEU A C 1
ATOM 1454 O O . LEU A 1 172 ? 23.153 2.128 -11.671 1.00 74.69 172 LEU A O 1
ATOM 1458 N N . GLY A 1 173 ? 24.638 3.760 -12.046 1.00 75.50 173 GLY A N 1
ATOM 1459 C CA . GLY A 1 173 ? 24.603 4.308 -10.693 1.00 75.50 173 GLY A CA 1
ATOM 1460 C C . GLY A 1 173 ? 23.221 4.848 -10.328 1.00 75.50 173 GLY A C 1
ATOM 1461 O O . GLY A 1 173 ? 22.705 4.526 -9.257 1.00 75.50 173 GLY A O 1
ATOM 1462 N N . ALA A 1 174 ? 22.585 5.594 -11.235 1.00 71.19 174 ALA A N 1
ATOM 1463 C CA . ALA A 1 174 ? 21.222 6.094 -11.071 1.00 71.19 174 ALA A CA 1
ATOM 1464 C C . ALA A 1 174 ? 20.201 4.948 -10.962 1.00 71.19 174 ALA A C 1
ATOM 1466 O O . ALA A 1 174 ? 19.324 4.987 -10.095 1.00 71.19 174 ALA A O 1
ATOM 1467 N N . ALA A 1 175 ? 20.358 3.891 -11.765 1.00 66.69 175 ALA A N 1
ATOM 1468 C CA . ALA A 1 175 ? 19.548 2.674 -11.698 1.00 66.69 175 ALA A CA 1
ATOM 1469 C C . ALA A 1 175 ? 19.611 2.004 -10.322 1.00 66.69 175 ALA A C 1
ATOM 1471 O O . ALA A 1 175 ? 18.587 1.695 -9.706 1.00 66.69 175 ALA A O 1
ATOM 1472 N N . ILE A 1 176 ? 20.835 1.784 -9.835 1.00 76.19 176 ILE A N 1
ATOM 1473 C CA . ILE A 1 176 ? 21.098 1.141 -8.548 1.00 76.19 176 ILE A CA 1
ATOM 1474 C C . ILE A 1 176 ? 20.567 2.017 -7.414 1.00 76.19 176 ILE A C 1
ATOM 1476 O O . ILE A 1 176 ? 19.934 1.506 -6.492 1.00 76.19 176 ILE A O 1
ATOM 1480 N N . PHE A 1 177 ? 20.770 3.333 -7.491 1.00 71.62 177 PHE A N 1
ATOM 1481 C CA . PHE A 1 177 ? 20.246 4.272 -6.508 1.00 71.62 177 PHE A CA 1
ATOM 1482 C C . PHE A 1 177 ? 18.716 4.230 -6.442 1.00 71.62 177 PHE A C 1
ATOM 1484 O O . PHE A 1 177 ? 18.161 4.064 -5.354 1.00 71.62 177 PHE A O 1
ATOM 1491 N N . ALA A 1 178 ? 18.031 4.289 -7.588 1.00 66.25 178 ALA A N 1
ATOM 1492 C CA . ALA A 1 178 ? 16.578 4.154 -7.649 1.00 66.25 178 ALA A CA 1
ATOM 1493 C C . ALA A 1 178 ? 16.120 2.827 -7.023 1.00 66.25 178 ALA A C 1
ATOM 1495 O O . ALA A 1 178 ? 15.217 2.813 -6.185 1.00 66.25 178 ALA A O 1
ATOM 1496 N N . LEU A 1 179 ? 16.796 1.720 -7.338 1.00 69.06 179 LEU A N 1
ATOM 1497 C CA . LEU A 1 179 ? 16.504 0.420 -6.740 1.00 69.06 179 LEU A CA 1
ATOM 1498 C C . LEU A 1 179 ? 16.680 0.413 -5.217 1.00 69.06 179 LEU A C 1
ATOM 1500 O O . LEU A 1 179 ? 15.837 -0.148 -4.522 1.00 69.06 179 LEU A O 1
ATOM 1504 N N . ILE A 1 180 ? 17.730 1.040 -4.683 1.00 72.00 180 ILE A N 1
ATOM 1505 C CA . ILE A 1 180 ? 17.962 1.139 -3.233 1.00 72.00 180 ILE A CA 1
ATOM 1506 C C . ILE A 1 180 ? 16.849 1.948 -2.561 1.00 72.00 180 ILE A C 1
ATOM 1508 O O . ILE A 1 180 ? 16.330 1.528 -1.522 1.00 72.00 180 ILE A O 1
ATOM 1512 N N . VAL A 1 181 ? 16.452 3.079 -3.148 1.00 68.31 181 VAL A N 1
ATOM 1513 C CA . VAL A 1 181 ? 15.353 3.921 -2.647 1.00 68.31 181 VAL A CA 1
ATOM 1514 C C . VAL A 1 181 ? 14.052 3.120 -2.609 1.00 68.31 181 VAL A C 1
ATOM 1516 O O . VAL A 1 181 ? 13.390 3.060 -1.571 1.00 68.31 181 VAL A O 1
ATOM 1519 N N . PHE A 1 182 ? 13.720 2.424 -3.696 1.00 65.56 182 PHE A N 1
ATOM 1520 C CA . PHE A 1 182 ? 12.523 1.587 -3.767 1.00 65.56 182 PHE A CA 1
ATOM 1521 C C . PHE A 1 182 ? 12.578 0.379 -2.832 1.00 65.56 182 PHE A C 1
ATOM 1523 O O . PHE A 1 182 ? 11.582 0.071 -2.182 1.00 65.56 182 PHE A O 1
ATOM 1530 N N . ALA A 1 183 ? 13.722 -0.295 -2.715 1.00 67.94 183 ALA A N 1
ATOM 1531 C CA . ALA A 1 183 ? 13.901 -1.408 -1.787 1.00 67.94 183 ALA A CA 1
ATOM 1532 C C . ALA A 1 183 ? 13.734 -0.946 -0.333 1.00 67.94 183 ALA A C 1
ATOM 1534 O O . ALA A 1 183 ? 13.106 -1.641 0.465 1.00 67.94 183 ALA A O 1
ATOM 1535 N N . SER A 1 184 ? 14.227 0.251 -0.008 1.00 68.31 184 SER A N 1
ATOM 1536 C CA . SER A 1 184 ? 14.050 0.883 1.302 1.00 68.31 184 SER A CA 1
ATOM 1537 C C . SER A 1 184 ? 12.586 1.242 1.549 1.00 68.31 184 SER A C 1
ATOM 1539 O O . SER A 1 184 ? 12.047 0.924 2.608 1.00 68.31 184 SER A O 1
ATOM 1541 N N . PHE A 1 185 ? 11.904 1.826 0.562 1.00 63.53 185 PHE A N 1
ATOM 1542 C CA . PHE A 1 185 ? 10.477 2.129 0.646 1.00 63.53 185 PHE A CA 1
ATOM 1543 C C . PHE A 1 185 ? 9.630 0.862 0.821 1.00 63.53 185 PHE A C 1
ATOM 1545 O O . PHE A 1 185 ? 8.762 0.810 1.692 1.00 63.53 185 PHE A O 1
ATOM 1552 N N . LEU A 1 186 ? 9.917 -0.191 0.049 1.00 66.50 186 LEU A N 1
ATOM 1553 C CA . LEU A 1 186 ? 9.280 -1.500 0.174 1.00 66.50 186 LEU A CA 1
ATOM 1554 C C . LEU A 1 186 ? 9.534 -2.097 1.559 1.00 66.50 186 LEU A C 1
ATOM 1556 O O . LEU A 1 186 ? 8.605 -2.601 2.183 1.00 66.50 186 LEU A O 1
ATOM 1560 N N . TRP A 1 187 ? 10.768 -2.021 2.055 1.00 67.88 187 TRP A N 1
ATOM 1561 C CA . TRP A 1 187 ? 11.130 -2.504 3.383 1.00 67.88 187 TRP A CA 1
ATOM 1562 C C . TRP A 1 187 ? 10.355 -1.778 4.482 1.00 67.88 187 TRP A C 1
ATOM 1564 O O . TRP A 1 187 ? 9.752 -2.433 5.329 1.00 67.88 187 TRP A O 1
ATOM 1574 N N . VAL A 1 188 ? 10.328 -0.444 4.455 1.00 64.44 188 VAL A N 1
ATOM 1575 C CA . VAL A 1 188 ? 9.586 0.384 5.418 1.00 64.44 188 VAL A CA 1
ATOM 1576 C C . VAL A 1 188 ? 8.092 0.084 5.338 1.00 64.44 188 VAL A C 1
ATOM 1578 O O . VAL A 1 188 ? 7.465 -0.189 6.361 1.00 64.44 188 VAL A O 1
ATOM 1581 N N . THR A 1 189 ? 7.535 0.049 4.128 1.00 60.31 189 THR A N 1
ATOM 1582 C CA . THR A 1 189 ? 6.113 -0.230 3.905 1.00 60.31 189 THR A CA 1
ATOM 1583 C C . THR A 1 189 ? 5.743 -1.612 4.433 1.00 60.31 189 THR A C 1
ATOM 1585 O O . THR A 1 189 ? 4.806 -1.748 5.212 1.00 60.31 189 THR A O 1
ATOM 1588 N N . MET A 1 190 ? 6.517 -2.642 4.093 1.00 62.81 190 MET A N 1
ATOM 1589 C CA . MET A 1 190 ? 6.285 -3.997 4.593 1.00 62.81 190 MET A CA 1
ATOM 1590 C C . MET A 1 190 ? 6.458 -4.081 6.105 1.00 62.81 190 MET A C 1
ATOM 1592 O O . MET A 1 190 ? 5.671 -4.739 6.768 1.00 62.81 190 MET A O 1
ATOM 1596 N N . ARG A 1 191 ? 7.448 -3.409 6.689 1.00 63.47 191 ARG A N 1
ATOM 1597 C CA . ARG A 1 191 ? 7.703 -3.498 8.130 1.00 63.47 191 ARG A CA 1
ATOM 1598 C C . ARG A 1 191 ? 6.634 -2.795 8.969 1.00 63.47 191 ARG A C 1
ATOM 1600 O O . ARG A 1 191 ? 6.341 -3.266 10.062 1.00 63.47 191 ARG A O 1
ATOM 1607 N N . ILE A 1 192 ? 6.073 -1.689 8.476 1.00 61.53 192 ILE A N 1
ATOM 1608 C CA . ILE A 1 192 ? 5.080 -0.882 9.204 1.00 61.53 192 ILE A CA 1
ATOM 1609 C C . ILE A 1 192 ? 3.652 -1.377 8.945 1.00 61.53 192 ILE A C 1
ATOM 1611 O O . ILE A 1 192 ? 2.857 -1.492 9.879 1.00 61.53 192 ILE A O 1
ATOM 1615 N N . TRP A 1 193 ? 3.324 -1.675 7.687 1.00 57.50 193 TRP A N 1
ATOM 1616 C CA . TRP A 1 193 ? 1.946 -1.918 7.251 1.00 57.50 193 TRP A CA 1
ATOM 1617 C C . TRP A 1 193 ? 1.591 -3.401 7.149 1.00 57.50 193 TRP A C 1
ATOM 1619 O O . TRP A 1 193 ? 0.408 -3.748 7.140 1.00 57.50 193 TRP A O 1
ATOM 1629 N N . TRP A 1 194 ? 2.579 -4.301 7.077 1.00 62.44 194 TRP A N 1
ATOM 1630 C CA . TRP A 1 194 ? 2.297 -5.732 7.139 1.00 62.44 194 TRP A CA 1
ATOM 1631 C C . TRP A 1 194 ? 2.076 -6.144 8.591 1.00 62.44 194 TRP A C 1
ATOM 1633 O O . TRP A 1 194 ? 3.010 -6.150 9.393 1.00 62.44 194 TRP A O 1
ATOM 1643 N N . ARG A 1 195 ? 0.835 -6.521 8.899 1.00 68.75 195 ARG A N 1
ATOM 1644 C CA . ARG A 1 195 ? 0.441 -7.104 10.181 1.00 68.75 195 ARG A CA 1
ATOM 1645 C C . ARG A 1 195 ? -0.378 -8.360 9.920 1.00 68.75 195 ARG A C 1
ATOM 1647 O O . ARG A 1 195 ? -1.399 -8.312 9.231 1.00 68.75 195 ARG A O 1
ATOM 1654 N N . GLU A 1 196 ? 0.067 -9.489 10.448 1.00 75.56 196 GLU A N 1
ATOM 1655 C CA . GLU A 1 196 ? -0.706 -10.725 10.507 1.00 75.56 196 GLU A CA 1
ATOM 1656 C C . GLU A 1 196 ? -1.175 -10.930 11.946 1.00 75.56 196 GLU A C 1
ATOM 1658 O O . GLU A 1 196 ? -0.367 -10.945 12.868 1.00 75.56 196 GLU A O 1
ATOM 1663 N N . VAL A 1 197 ? -2.488 -11.063 12.134 1.00 79.88 197 VAL A N 1
ATOM 1664 C CA . VAL A 1 197 ? -3.085 -11.250 13.459 1.00 79.88 197 VAL A CA 1
ATOM 1665 C C . VAL A 1 197 ? -3.561 -12.687 13.603 1.00 79.88 197 VAL A C 1
ATOM 1667 O O . VAL A 1 197 ? -4.405 -13.179 12.841 1.00 79.88 197 VAL A O 1
ATOM 1670 N N . GLU A 1 198 ? -3.006 -13.370 14.590 1.00 86.06 198 GLU A N 1
ATOM 1671 C CA . GLU A 1 198 ? -3.399 -14.702 15.013 1.00 86.06 198 GLU A CA 1
ATOM 1672 C C . GLU A 1 198 ? -4.089 -14.580 16.370 1.00 86.06 198 GLU A C 1
ATOM 1674 O O . GLU A 1 198 ? -3.576 -13.943 17.282 1.00 86.06 198 GLU A O 1
ATOM 1679 N N . ILE A 1 199 ? -5.298 -15.125 16.472 1.00 85.56 199 ILE A N 1
ATOM 1680 C CA . ILE A 1 199 ? -6.115 -15.019 17.677 1.00 85.56 199 ILE A CA 1
ATOM 1681 C C . ILE A 1 199 ? -6.186 -16.422 18.241 1.00 85.56 199 ILE A C 1
ATOM 1683 O O . ILE A 1 199 ? -6.661 -17.338 17.570 1.00 85.56 199 ILE A O 1
ATOM 1687 N N . SER A 1 200 ? -5.653 -16.583 19.442 1.00 86.75 200 SER A N 1
ATOM 1688 C CA . SER A 1 200 ? -5.799 -17.798 20.228 1.00 86.75 200 SER A CA 1
ATOM 1689 C 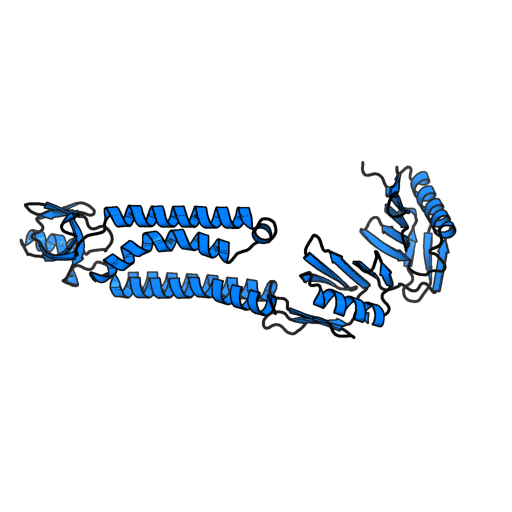C . SER A 1 200 ? -6.870 -17.584 21.297 1.00 86.75 200 SER A C 1
ATOM 1691 O O . SER A 1 200 ? -7.437 -16.501 21.427 1.00 86.75 200 SER A O 1
ATOM 1693 N N . THR A 1 201 ? -7.139 -18.607 22.101 1.00 83.62 201 THR A N 1
ATOM 1694 C CA . THR A 1 201 ? -8.057 -18.495 23.240 1.00 83.62 201 THR A CA 1
ATOM 1695 C C . THR A 1 201 ? -7.512 -17.629 24.379 1.00 83.62 201 THR A C 1
ATOM 1697 O O . THR A 1 201 ? -8.291 -17.188 25.216 1.00 83.62 201 THR A O 1
ATOM 1700 N N . THR A 1 202 ? -6.193 -17.415 24.451 1.00 84.88 202 THR A N 1
ATOM 1701 C CA . THR A 1 202 ? -5.519 -16.767 25.595 1.00 84.88 202 THR A CA 1
ATOM 1702 C C . THR A 1 202 ? -4.818 -15.465 25.240 1.00 84.88 202 THR A C 1
ATOM 1704 O O . THR A 1 202 ? -4.658 -14.603 26.101 1.00 84.88 202 THR A O 1
ATOM 1707 N N . GLU A 1 203 ? -4.430 -15.285 23.980 1.00 91.19 203 GLU A N 1
ATOM 1708 C CA . GLU A 1 203 ? -3.731 -14.092 23.502 1.00 91.19 203 GLU A CA 1
ATOM 1709 C C . GLU A 1 203 ? -4.059 -13.745 22.046 1.00 91.19 203 GLU A C 1
ATOM 1711 O O . GLU A 1 203 ? -4.404 -14.610 21.228 1.00 91.19 203 GLU A O 1
ATOM 1716 N N . VAL A 1 204 ? -3.884 -12.468 21.724 1.00 89.12 204 VAL A N 1
ATOM 1717 C CA . VAL A 1 204 ? -3.803 -11.944 20.364 1.00 89.12 204 VAL A CA 1
ATOM 1718 C C . VAL A 1 204 ? -2.327 -11.798 20.012 1.00 89.12 204 VAL A C 1
ATOM 1720 O O . VAL A 1 204 ? -1.609 -10.994 20.603 1.00 89.12 204 VAL A O 1
ATOM 1723 N N . MET A 1 205 ? -1.860 -12.578 19.043 1.00 88.69 205 MET A N 1
ATOM 1724 C CA . MET A 1 205 ? -0.496 -12.497 18.536 1.00 88.69 205 MET A CA 1
ATOM 1725 C C . MET A 1 205 ? -0.478 -11.665 17.254 1.00 88.69 205 MET A C 1
ATOM 1727 O O . MET A 1 205 ? -1.082 -12.024 16.239 1.00 88.69 205 MET A O 1
ATOM 1731 N N . ILE A 1 206 ? 0.257 -10.561 17.292 1.00 86.62 206 ILE A N 1
ATOM 1732 C CA . ILE A 1 206 ? 0.444 -9.640 16.177 1.00 86.62 206 ILE A CA 1
ATOM 1733 C C . ILE A 1 206 ? 1.839 -9.878 15.603 1.00 86.62 206 ILE A C 1
ATOM 1735 O O . ILE A 1 206 ? 2.857 -9.648 16.254 1.00 86.62 206 ILE A O 1
ATOM 1739 N N . ARG A 1 207 ? 1.906 -10.354 14.361 1.00 82.38 207 ARG A N 1
ATOM 1740 C CA . ARG A 1 207 ? 3.155 -10.592 13.635 1.00 82.38 207 ARG A CA 1
ATOM 1741 C C . ARG A 1 207 ? 3.383 -9.486 12.620 1.00 82.38 207 ARG A C 1
ATOM 1743 O O . ARG A 1 207 ? 2.595 -9.322 11.692 1.00 82.38 207 ARG A O 1
ATOM 1750 N N . ASN A 1 208 ? 4.509 -8.798 12.754 1.00 75.88 208 ASN A N 1
ATOM 1751 C CA . ASN A 1 208 ? 5.001 -7.854 11.755 1.00 75.88 208 ASN A CA 1
ATOM 1752 C C . ASN A 1 208 ? 6.118 -8.491 10.918 1.00 75.88 208 ASN A C 1
ATOM 1754 O O . ASN A 1 208 ? 6.751 -9.473 11.320 1.00 75.88 208 ASN A O 1
ATOM 1758 N N . TRP A 1 209 ? 6.378 -7.942 9.731 1.00 65.19 209 TRP A N 1
ATOM 1759 C CA . TRP A 1 209 ? 7.313 -8.554 8.791 1.00 65.19 209 TRP A CA 1
ATOM 1760 C C . TRP A 1 209 ? 8.737 -8.514 9.356 1.00 65.19 209 TRP A C 1
ATOM 1762 O O . TRP A 1 209 ? 9.292 -7.438 9.581 1.00 65.19 209 TRP A O 1
ATOM 1772 N N . ARG A 1 210 ? 9.342 -9.695 9.559 1.00 68.56 210 ARG A N 1
ATOM 1773 C CA . ARG A 1 210 ? 10.703 -9.870 10.115 1.00 68.56 210 ARG A CA 1
ATOM 1774 C C . ARG A 1 210 ? 10.934 -9.171 11.468 1.00 68.56 210 ARG A C 1
ATOM 1776 O O . ARG A 1 210 ? 12.075 -8.874 11.814 1.00 68.56 210 ARG A O 1
ATOM 1783 N N . GLN A 1 211 ? 9.877 -8.904 12.227 1.00 73.69 211 GLN A N 1
ATOM 1784 C CA . GLN A 1 211 ? 9.972 -8.453 13.615 1.00 73.69 211 GLN A CA 1
ATOM 1785 C C . GLN A 1 211 ? 9.575 -9.592 14.554 1.00 73.69 211 GLN A C 1
ATOM 1787 O O . GLN A 1 211 ? 8.934 -10.560 14.136 1.00 73.69 211 GLN A O 1
ATOM 1792 N N . GLN A 1 212 ? 9.974 -9.478 15.821 1.00 82.19 212 GLN A N 1
ATOM 1793 C CA . GLN A 1 212 ? 9.470 -10.381 16.847 1.00 82.19 212 GLN A CA 1
ATOM 1794 C C . GLN A 1 212 ? 7.945 -10.210 16.966 1.00 82.19 212 GLN A C 1
ATOM 1796 O O . GLN A 1 212 ? 7.468 -9.074 16.911 1.00 82.19 212 GLN A O 1
ATOM 1801 N N . PRO A 1 213 ? 7.179 -11.310 17.070 1.00 85.62 213 PRO A N 1
ATOM 1802 C CA . PRO A 1 213 ? 5.745 -11.232 17.306 1.00 85.62 213 PRO A CA 1
ATOM 1803 C C . PRO A 1 213 ? 5.455 -10.500 18.615 1.00 85.62 213 PRO A C 1
ATOM 1805 O O . PRO A 1 213 ? 6.127 -10.726 19.620 1.00 85.62 213 PRO A O 1
ATOM 1808 N N . ILE A 1 214 ? 4.441 -9.646 18.600 1.00 87.31 214 ILE A N 1
ATOM 1809 C CA . ILE A 1 214 ? 3.901 -9.014 19.798 1.00 87.31 214 ILE A CA 1
ATOM 1810 C C . ILE A 1 214 ? 2.786 -9.920 20.308 1.00 87.31 214 ILE A C 1
ATOM 1812 O O . ILE A 1 214 ? 1.865 -10.251 19.561 1.00 87.31 214 ILE A O 1
ATOM 1816 N N . HIS A 1 215 ? 2.882 -10.326 21.567 1.00 90.19 215 HIS A N 1
ATOM 1817 C CA . HIS A 1 215 ? 1.879 -11.148 22.230 1.00 90.19 215 HIS A CA 1
ATOM 1818 C C . HIS A 1 215 ? 1.079 -10.259 23.174 1.00 90.19 215 HIS A C 1
ATOM 1820 O O . HIS A 1 215 ? 1.647 -9.672 24.093 1.00 90.19 215 HIS A O 1
ATOM 1826 N N . VAL A 1 216 ? -0.224 -10.140 22.931 1.00 88.31 216 VAL A N 1
ATOM 1827 C CA . VAL A 1 216 ? -1.145 -9.366 23.765 1.00 88.31 216 VAL A CA 1
ATOM 1828 C C . VAL A 1 216 ? -2.072 -10.348 24.480 1.00 88.31 216 VAL A C 1
ATOM 1830 O O . VAL A 1 216 ? -3.011 -10.861 23.863 1.00 88.31 216 VAL A O 1
ATOM 1833 N N . PRO A 1 217 ? -1.820 -10.672 25.760 1.00 88.50 217 PRO A N 1
ATOM 1834 C CA . PRO A 1 217 ? -2.687 -11.564 26.518 1.00 88.50 217 PRO A CA 1
ATOM 1835 C C . PRO A 1 217 ? -4.095 -10.981 26.616 1.00 88.50 217 PRO A C 1
ATOM 1837 O O . PRO A 1 217 ? -4.254 -9.804 26.920 1.00 88.50 217 PRO A O 1
ATOM 1840 N N . PHE A 1 218 ? -5.139 -11.797 26.459 1.00 85.50 218 PHE A N 1
ATOM 1841 C CA . PHE A 1 218 ? -6.510 -11.287 26.580 1.00 85.50 218 PHE A CA 1
ATOM 1842 C C . PHE A 1 218 ? -6.787 -10.662 27.949 1.00 85.50 218 PHE A C 1
ATOM 1844 O O . PHE A 1 218 ? -7.625 -9.772 28.044 1.00 85.50 218 PHE A O 1
ATOM 1851 N N . GLN A 1 219 ? -6.062 -11.095 28.986 1.00 82.38 219 GLN A N 1
ATOM 1852 C CA . GLN A 1 219 ? -6.141 -10.571 30.350 1.00 82.38 219 GLN A CA 1
ATOM 1853 C C . GLN A 1 219 ? -5.770 -9.085 30.474 1.00 82.38 219 GLN A C 1
ATOM 1855 O O . GLN A 1 219 ? -6.230 -8.441 31.413 1.00 82.38 219 GLN A O 1
ATOM 1860 N N . THR A 1 220 ? -4.971 -8.538 29.554 1.00 81.94 220 THR A N 1
ATOM 1861 C CA . THR A 1 220 ? -4.562 -7.122 29.572 1.00 81.94 220 THR A CA 1
ATOM 1862 C C . THR A 1 220 ? -5.438 -6.236 28.687 1.00 81.94 220 THR A C 1
ATOM 1864 O O . THR A 1 220 ? -5.314 -5.015 28.732 1.00 81.94 220 THR A O 1
ATOM 1867 N N . ILE A 1 221 ? -6.331 -6.834 27.892 1.00 82.31 221 ILE A N 1
ATOM 1868 C CA . ILE A 1 221 ? -7.224 -6.111 26.987 1.00 82.31 221 ILE A CA 1
ATOM 1869 C C . ILE A 1 221 ? -8.371 -5.505 27.787 1.00 82.31 221 ILE A C 1
ATOM 1871 O O . ILE A 1 221 ? -9.145 -6.241 28.407 1.00 82.31 221 ILE A O 1
ATOM 1875 N N . ILE A 1 222 ? -8.496 -4.182 27.734 1.00 75.00 222 ILE A N 1
ATOM 1876 C CA . ILE A 1 222 ? -9.563 -3.424 28.395 1.00 75.00 222 ILE A CA 1
ATOM 1877 C C . ILE A 1 222 ? -10.743 -3.161 27.464 1.00 75.00 222 ILE A C 1
ATOM 1879 O O . ILE A 1 222 ? -11.885 -3.153 27.923 1.00 75.00 222 ILE A O 1
ATOM 1883 N N . TYR A 1 223 ? -10.490 -3.029 26.161 1.00 78.75 223 TYR A N 1
ATOM 1884 C CA . TYR A 1 223 ? -11.522 -2.719 25.180 1.00 78.75 223 TYR A CA 1
ATOM 1885 C C . TYR A 1 223 ? -11.242 -3.368 23.822 1.00 78.75 223 TYR A C 1
ATOM 1887 O O . TYR A 1 223 ? -10.098 -3.477 23.379 1.00 78.75 223 TYR A O 1
ATOM 1895 N N . ILE A 1 224 ? -12.309 -3.823 23.164 1.00 86.00 224 ILE A N 1
ATOM 1896 C CA . ILE A 1 224 ? -12.303 -4.308 21.783 1.00 86.00 224 ILE A CA 1
ATOM 1897 C C . ILE A 1 224 ? -13.487 -3.680 21.051 1.00 86.00 224 ILE A C 1
ATOM 1899 O O . ILE A 1 224 ? -14.628 -3.790 21.503 1.00 86.00 224 ILE A O 1
ATOM 1903 N N . HIS A 1 225 ? -13.240 -3.094 19.884 1.00 82.38 225 HIS A N 1
ATOM 1904 C CA . HIS A 1 225 ? -14.272 -2.550 19.010 1.00 82.38 225 HIS A CA 1
ATOM 1905 C C . HIS A 1 225 ? -14.134 -3.067 17.587 1.00 82.38 225 HIS A C 1
ATOM 1907 O O . HIS A 1 225 ? -13.059 -3.090 16.993 1.00 82.38 225 HIS A O 1
ATOM 1913 N N . PHE A 1 226 ? -15.266 -3.479 17.037 1.00 83.12 226 PHE A N 1
ATOM 1914 C CA . PHE A 1 226 ? -15.401 -4.008 15.696 1.00 83.12 226 PHE A CA 1
ATOM 1915 C C . PHE A 1 226 ? -16.042 -2.950 14.790 1.00 83.12 226 PHE A C 1
ATOM 1917 O O . PHE A 1 226 ? -17.262 -2.948 14.615 1.00 83.12 226 PHE A O 1
ATOM 1924 N N . ASN A 1 227 ? -15.232 -2.074 14.188 1.00 71.44 227 ASN A N 1
ATOM 1925 C CA . ASN A 1 227 ? -15.726 -1.047 13.275 1.00 71.44 227 ASN A CA 1
ATOM 1926 C C . ASN A 1 227 ? -15.885 -1.610 11.853 1.00 71.44 227 ASN A C 1
ATOM 1928 O O . ASN A 1 227 ? -14.920 -1.790 11.108 1.00 71.44 227 ASN A O 1
ATOM 1932 N N . LYS A 1 228 ? -17.130 -1.891 11.461 1.00 68.81 228 LYS A N 1
ATOM 1933 C CA . LYS A 1 228 ? -17.437 -2.421 10.127 1.00 68.81 228 LYS A CA 1
ATOM 1934 C C . LYS A 1 228 ? -17.330 -1.360 9.024 1.00 68.81 228 LYS A C 1
ATOM 1936 O O . LYS A 1 228 ? -17.050 -1.724 7.886 1.00 68.81 228 LYS A O 1
ATOM 1941 N N . GLU A 1 229 ? -17.544 -0.085 9.338 1.00 65.56 229 GLU A N 1
ATOM 1942 C CA . GLU A 1 229 ? -17.513 1.011 8.356 1.00 65.56 229 GLU A CA 1
ATOM 1943 C C . GLU A 1 229 ? -16.083 1.381 7.951 1.00 65.56 229 GLU A C 1
ATOM 1945 O O . GLU A 1 229 ? -15.802 1.641 6.777 1.00 65.56 229 GLU A O 1
ATOM 1950 N N . GLU A 1 230 ? -15.174 1.345 8.923 1.00 56.94 230 GLU A N 1
ATOM 1951 C CA . GLU A 1 230 ? -13.738 1.569 8.722 1.00 56.94 230 GLU A CA 1
ATOM 1952 C C . GLU A 1 230 ? -12.978 0.280 8.376 1.00 56.94 230 GLU A C 1
ATOM 1954 O O . GLU A 1 230 ? -11.785 0.323 8.097 1.00 56.94 230 GLU A O 1
ATOM 1959 N N . GLU A 1 231 ? -13.668 -0.867 8.338 1.00 69.31 231 GLU A N 1
ATOM 1960 C CA . GLU A 1 231 ? -13.068 -2.194 8.157 1.00 69.31 231 GLU A CA 1
ATOM 1961 C C . GLU A 1 231 ? -11.909 -2.455 9.143 1.00 69.31 231 GLU A C 1
ATOM 1963 O O . GLU A 1 231 ? -10.876 -3.022 8.769 1.00 69.31 231 GLU A O 1
ATOM 1968 N N . GLU A 1 232 ? -12.089 -2.104 10.420 1.00 75.31 232 GLU A N 1
ATOM 1969 C CA . GLU A 1 232 ? -11.054 -2.184 11.454 1.00 75.31 232 GLU A CA 1
ATOM 1970 C C . GLU A 1 232 ? -11.522 -2.917 12.725 1.00 75.31 232 GLU A C 1
ATOM 1972 O O . GLU A 1 232 ? -12.691 -2.890 13.115 1.00 75.31 232 GLU A O 1
ATOM 1977 N N . ILE A 1 233 ? -10.590 -3.615 13.371 1.00 79.62 233 ILE A N 1
ATOM 1978 C CA . ILE A 1 233 ? -10.707 -4.116 14.737 1.00 79.62 233 ILE A CA 1
ATOM 1979 C C . ILE A 1 233 ? -9.730 -3.308 15.575 1.00 79.62 233 ILE A C 1
ATOM 1981 O O . ILE A 1 233 ? -8.520 -3.331 15.334 1.00 79.62 233 ILE A O 1
ATOM 1985 N N . HIS A 1 234 ? -10.288 -2.621 16.553 1.00 78.12 234 HIS A N 1
ATOM 1986 C CA . HIS A 1 234 ? -9.577 -1.815 17.520 1.00 78.12 234 HIS A CA 1
ATOM 1987 C C . HIS A 1 234 ? -9.486 -2.589 18.831 1.00 78.12 234 HIS A C 1
ATOM 1989 O O . HIS A 1 234 ? -10.477 -3.161 19.289 1.00 78.12 234 HIS A O 1
ATOM 1995 N N . LEU A 1 235 ? -8.295 -2.642 19.410 1.00 81.75 235 LEU A N 1
ATOM 1996 C CA . LEU A 1 235 ? -7.994 -3.355 20.641 1.00 81.75 235 LEU A CA 1
ATOM 1997 C C . LEU A 1 235 ? -7.143 -2.454 21.521 1.00 81.75 235 LEU A C 1
ATOM 1999 O O . LEU A 1 235 ? -6.106 -1.965 21.088 1.00 81.75 235 LEU A O 1
ATOM 2003 N N . GLU A 1 236 ? -7.551 -2.288 22.766 1.00 73.56 236 GLU A N 1
ATOM 2004 C CA . GLU A 1 236 ? -6.903 -1.380 23.702 1.00 73.56 236 GLU A CA 1
ATOM 2005 C C . GLU A 1 236 ? -6.444 -2.129 24.953 1.00 73.56 236 GLU A C 1
ATOM 2007 O O . GLU A 1 236 ? -7.158 -2.984 25.496 1.00 73.56 236 GLU A O 1
ATOM 2012 N N . THR A 1 237 ? -5.234 -1.808 25.399 1.00 76.19 237 THR A N 1
ATOM 2013 C CA . THR A 1 237 ? -4.665 -2.189 26.695 1.00 76.19 237 THR A CA 1
ATOM 2014 C C . THR A 1 237 ? -4.337 -0.924 27.490 1.00 76.19 237 THR A C 1
ATOM 2016 O O . THR A 1 237 ? -4.354 0.171 26.940 1.00 76.19 237 THR A O 1
ATOM 2019 N N . GLU A 1 238 ? -3.972 -1.062 28.768 1.00 61.22 238 GLU A N 1
ATOM 2020 C CA . GLU A 1 238 ? -3.534 0.084 29.592 1.00 61.22 238 GLU A CA 1
ATOM 2021 C C . GLU A 1 238 ? -2.306 0.822 29.009 1.00 61.22 238 GLU A C 1
ATOM 2023 O O . GLU A 1 238 ? -2.085 1.988 29.315 1.00 61.22 238 GLU A O 1
ATOM 2028 N N . GLU A 1 239 ? -1.500 0.159 28.172 1.00 65.25 239 GLU A N 1
ATOM 2029 C CA . GLU A 1 239 ? -0.245 0.712 27.643 1.00 65.25 239 GLU A CA 1
ATOM 2030 C C . GLU A 1 239 ? -0.329 1.126 26.170 1.00 65.25 239 GLU A C 1
ATOM 2032 O O . GLU A 1 239 ? 0.432 1.990 25.728 1.00 65.25 239 GLU A O 1
ATOM 2037 N N . MET A 1 240 ? -1.178 0.468 25.374 1.00 72.75 240 MET A N 1
ATOM 2038 C CA . MET A 1 240 ? -1.156 0.600 23.918 1.00 72.75 240 MET A CA 1
ATOM 2039 C C . MET A 1 240 ? -2.507 0.339 23.256 1.00 72.75 240 MET A C 1
ATOM 2041 O O . MET A 1 240 ? -3.294 -0.512 23.664 1.00 72.75 240 MET A O 1
ATOM 2045 N N . VAL A 1 241 ? -2.689 1.014 22.122 1.00 69.31 241 VAL A N 1
ATOM 2046 C CA . VAL A 1 241 ? -3.796 0.814 21.188 1.00 69.31 241 VAL A CA 1
ATOM 2047 C C . VAL A 1 241 ? -3.301 0.050 19.959 1.00 69.31 241 VAL A C 1
ATOM 2049 O O . VAL A 1 241 ? -2.312 0.426 19.321 1.00 69.31 241 VAL A O 1
ATOM 2052 N N . TYR A 1 242 ? -4.015 -1.010 19.591 1.00 79.56 242 TYR A N 1
ATOM 2053 C CA . TYR A 1 242 ? -3.730 -1.862 18.445 1.00 79.56 242 TYR A CA 1
ATOM 2054 C C . TYR A 1 242 ? -4.897 -1.883 17.464 1.00 79.56 242 TYR A C 1
ATOM 2056 O O . TYR A 1 242 ? -5.994 -2.335 17.771 1.00 79.56 242 TYR A O 1
ATOM 2064 N N . ASN A 1 243 ? -4.589 -1.497 16.231 1.00 75.12 243 ASN A N 1
ATOM 2065 C CA . ASN A 1 243 ? -5.532 -1.447 15.126 1.00 75.12 243 ASN A CA 1
ATOM 2066 C C . ASN A 1 243 ? -5.133 -2.454 14.046 1.00 75.12 243 ASN A C 1
ATOM 2068 O O . ASN A 1 243 ? -3.955 -2.526 13.647 1.00 75.12 243 ASN A O 1
ATOM 2072 N N . PHE A 1 244 ? -6.094 -3.246 13.573 1.00 78.88 244 PHE A N 1
ATOM 2073 C CA . PHE A 1 244 ? -5.869 -4.216 12.502 1.00 78.88 244 PHE A CA 1
ATOM 2074 C C . PHE A 1 244 ? -7.111 -4.459 11.636 1.00 78.88 244 PHE A C 1
ATOM 2076 O O . PHE A 1 244 ? -8.232 -4.242 12.080 1.00 78.88 244 PHE A O 1
ATOM 2083 N N . PRO A 1 245 ? -6.941 -4.937 10.387 1.00 72.50 245 PRO A N 1
ATOM 2084 C CA . PRO A 1 245 ? -8.049 -5.035 9.441 1.00 72.50 245 PRO A CA 1
ATOM 2085 C C . PRO A 1 245 ? -9.150 -5.996 9.898 1.00 72.50 245 PRO A C 1
ATOM 2087 O O . PRO A 1 245 ? -8.868 -7.125 10.316 1.00 72.50 245 PRO A O 1
ATOM 2090 N N . TYR A 1 246 ? -10.399 -5.586 9.708 1.00 70.44 246 TYR A N 1
ATOM 2091 C CA . TYR A 1 246 ? -11.586 -6.377 9.988 1.00 70.44 246 TYR A CA 1
ATOM 2092 C C . TYR A 1 246 ? -11.685 -7.605 9.099 1.00 70.44 246 TYR A C 1
ATOM 2094 O O . TYR A 1 246 ? -11.537 -7.554 7.874 1.00 70.44 246 TYR A O 1
ATOM 2102 N N . ARG A 1 247 ? -11.979 -8.741 9.734 1.00 76.56 247 ARG A N 1
ATOM 2103 C CA . ARG A 1 247 ? -12.297 -9.990 9.049 1.00 76.56 247 ARG A CA 1
ATOM 2104 C C . ARG A 1 247 ? -13.313 -10.779 9.845 1.00 76.56 247 ARG A C 1
ATOM 2106 O O . ARG A 1 247 ? -13.178 -10.904 11.056 1.00 76.56 247 ARG A O 1
ATOM 2113 N N . GLU A 1 248 ? -14.283 -11.361 9.151 1.00 78.81 248 GLU A N 1
ATOM 2114 C CA . GLU A 1 248 ? -15.355 -12.135 9.786 1.00 78.81 248 GLU A CA 1
ATOM 2115 C C . GLU A 1 248 ? -14.853 -13.399 10.502 1.00 78.81 248 GLU A C 1
ATOM 2117 O O . GLU A 1 248 ? -15.372 -13.746 11.560 1.00 78.81 248 GLU A O 1
ATOM 2122 N N . ASP A 1 249 ? -13.825 -14.076 9.978 1.00 83.00 249 ASP A N 1
ATOM 2123 C CA . ASP A 1 249 ? -13.192 -15.220 10.652 1.00 83.00 249 ASP A CA 1
ATOM 2124 C C . ASP A 1 249 ? -12.513 -14.780 11.956 1.00 83.00 249 ASP A C 1
ATOM 2126 O O . ASP A 1 249 ? -12.812 -15.304 13.027 1.00 83.00 249 ASP A O 1
ATOM 2130 N N . LYS A 1 250 ? -11.688 -13.732 11.885 1.00 82.56 250 LYS A N 1
ATOM 2131 C CA . LYS A 1 250 ? -10.978 -13.183 13.047 1.00 82.56 250 LYS A CA 1
ATOM 2132 C C . LYS A 1 250 ? -11.906 -12.568 14.080 1.00 82.56 250 LYS A C 1
ATOM 2134 O O . LYS A 1 250 ? -11.652 -12.709 15.268 1.00 82.56 250 LYS A O 1
ATOM 2139 N N . LYS A 1 251 ? -12.997 -11.935 13.655 1.00 84.44 251 LYS A N 1
ATOM 2140 C CA . LYS A 1 251 ? -14.040 -11.465 14.564 1.00 84.44 251 LYS A CA 1
ATOM 2141 C C . LYS A 1 251 ? -14.598 -12.629 15.371 1.00 84.44 251 LYS A C 1
ATOM 2143 O O . LYS A 1 251 ? -14.630 -12.533 16.587 1.00 84.44 251 LYS A O 1
ATOM 2148 N N . LYS A 1 252 ? -15.002 -13.731 14.733 1.00 86.88 252 LYS A N 1
ATOM 2149 C CA . LYS A 1 252 ? -15.552 -14.894 15.451 1.00 86.88 252 LYS A CA 1
ATOM 2150 C C . LYS A 1 252 ? -14.573 -15.452 16.484 1.00 86.88 252 LYS A C 1
ATOM 2152 O O . LYS A 1 252 ? -14.983 -15.683 17.620 1.00 86.88 252 LYS A O 1
ATOM 2157 N N . ASP A 1 253 ? -13.302 -15.593 16.111 1.00 88.12 253 ASP A N 1
ATOM 2158 C CA . ASP A 1 253 ? -12.247 -16.045 17.025 1.00 88.12 253 ASP A CA 1
ATOM 2159 C C . ASP A 1 253 ? -12.071 -15.066 18.200 1.00 88.12 253 ASP A C 1
ATOM 2161 O O . ASP A 1 253 ? -12.019 -15.481 19.357 1.00 88.12 253 ASP A O 1
ATOM 2165 N N . MET A 1 254 ? -12.058 -13.757 17.915 1.00 88.38 254 MET A N 1
ATOM 2166 C CA . MET A 1 254 ? -11.946 -12.701 18.924 1.00 88.38 254 MET A CA 1
ATOM 2167 C C . MET A 1 254 ? -13.132 -12.700 19.886 1.00 88.38 254 MET A C 1
ATOM 2169 O O . MET A 1 254 ? -12.932 -12.589 21.087 1.00 88.38 254 MET A O 1
ATOM 2173 N N . LEU A 1 255 ? -14.360 -12.852 19.383 1.00 87.88 255 LEU A N 1
ATOM 2174 C CA . LEU A 1 255 ? -15.571 -12.914 20.206 1.00 87.88 255 LEU A CA 1
ATOM 2175 C C . LEU A 1 255 ? -15.539 -14.124 21.146 1.00 87.88 255 LEU A C 1
ATOM 2177 O O . LEU A 1 255 ? -15.880 -14.011 22.324 1.00 87.88 255 LEU A O 1
ATOM 2181 N N . ALA A 1 256 ? -15.119 -15.285 20.635 1.00 87.12 256 ALA A N 1
ATOM 2182 C CA . ALA A 1 256 ? -14.999 -16.497 21.437 1.00 87.12 256 ALA A CA 1
ATOM 2183 C C . ALA A 1 256 ? -13.954 -16.327 22.549 1.00 87.12 256 ALA A C 1
ATOM 2185 O O . ALA A 1 256 ? -14.225 -16.655 23.704 1.00 87.12 256 ALA A O 1
ATOM 2186 N N . ALA A 1 257 ? -12.790 -15.769 22.218 1.00 86.25 257 ALA A N 1
ATOM 2187 C CA . ALA A 1 257 ? -11.720 -15.534 23.177 1.00 86.25 257 ALA A CA 1
ATOM 2188 C C . ALA A 1 257 ? -12.059 -14.420 24.185 1.00 86.25 257 ALA A C 1
ATOM 2190 O O . ALA A 1 257 ? -11.828 -14.598 25.377 1.00 86.25 257 ALA A O 1
ATOM 2191 N N . ALA A 1 258 ? -12.698 -13.328 23.754 1.00 85.31 258 ALA A N 1
ATOM 2192 C CA . ALA A 1 258 ? -13.147 -12.245 24.630 1.00 85.31 258 ALA A CA 1
ATOM 2193 C C . ALA A 1 258 ? -14.146 -12.747 25.682 1.00 85.31 258 ALA A C 1
ATOM 2195 O O . ALA A 1 258 ? -14.016 -12.440 26.867 1.00 85.31 258 ALA A O 1
ATOM 2196 N N . LYS A 1 259 ? -15.086 -13.605 25.266 1.00 85.44 259 LYS A N 1
ATOM 2197 C CA . LYS A 1 259 ? -16.033 -14.265 26.170 1.00 85.44 259 LYS A CA 1
ATOM 2198 C C . LYS A 1 259 ? -15.338 -15.183 27.180 1.00 85.44 259 LYS A C 1
ATOM 2200 O O . LYS A 1 259 ? -15.708 -15.175 28.349 1.00 85.44 259 LYS A O 1
ATOM 2205 N N . LEU A 1 260 ? -14.342 -15.964 26.752 1.00 84.31 260 LEU A N 1
ATOM 2206 C CA . LEU A 1 260 ? -13.552 -16.815 27.656 1.00 84.31 260 LEU A CA 1
ATOM 2207 C C . LEU A 1 260 ? -12.696 -15.995 28.629 1.00 84.31 260 LEU A C 1
ATOM 2209 O O . LEU A 1 260 ? -12.491 -16.408 29.766 1.00 84.31 260 LEU A O 1
ATOM 2213 N N . ALA A 1 261 ? -12.224 -14.829 28.194 1.00 82.44 261 ALA A N 1
ATOM 2214 C CA . ALA A 1 261 ? -11.412 -13.916 28.986 1.00 82.44 261 ALA A CA 1
ATOM 2215 C C . ALA A 1 261 ? -12.218 -13.037 29.958 1.00 82.44 261 ALA A C 1
ATOM 2217 O O . ALA A 1 261 ? -11.615 -12.223 30.664 1.00 82.44 261 ALA A O 1
ATOM 2218 N N . GLY A 1 262 ? -13.547 -13.193 29.991 1.00 75.62 262 GLY A N 1
ATOM 2219 C CA . GLY A 1 262 ? -14.437 -12.462 30.890 1.00 75.62 262 GLY A CA 1
ATOM 2220 C C . GLY A 1 262 ? -14.708 -11.015 30.478 1.00 75.62 262 GLY A C 1
ATOM 2221 O O . GLY A 1 262 ? -15.036 -10.210 31.341 1.00 75.62 262 GLY A O 1
ATOM 2222 N N . LEU A 1 263 ? -14.556 -10.660 29.196 1.00 80.38 263 LEU A N 1
ATOM 2223 C CA . LEU A 1 263 ? -15.025 -9.363 28.708 1.00 80.38 263 LEU A CA 1
ATOM 2224 C C . LEU A 1 263 ? -16.550 -9.379 28.546 1.00 80.38 263 LEU A C 1
ATOM 2226 O O . LEU A 1 263 ? -17.138 -10.362 28.081 1.00 80.38 263 LEU A O 1
ATOM 2230 N N . THR A 1 264 ? -17.175 -8.254 28.867 1.00 76.81 264 THR A N 1
ATOM 2231 C CA . THR A 1 264 ? -18.608 -8.029 28.713 1.00 76.81 264 THR A CA 1
ATOM 2232 C C . THR A 1 264 ? -18.903 -7.468 27.328 1.00 76.81 264 THR A C 1
ATOM 2234 O O . THR A 1 264 ? -18.332 -6.466 26.899 1.00 76.81 264 THR A O 1
ATOM 2237 N N . SER A 1 265 ? -19.802 -8.145 26.615 1.00 75.69 265 SER A N 1
ATOM 2238 C CA . SER A 1 265 ? -20.270 -7.757 25.284 1.00 75.69 265 SER A CA 1
ATOM 2239 C C . SER A 1 265 ? -21.239 -6.579 25.352 1.00 75.69 265 SER A C 1
ATOM 2241 O O . SER A 1 265 ? -22.170 -6.580 26.153 1.00 75.69 265 SER A O 1
ATOM 2243 N N . LEU A 1 266 ? -21.085 -5.645 24.419 1.00 66.19 266 LEU A N 1
ATOM 2244 C CA . LEU A 1 266 ? -21.886 -4.440 24.222 1.00 66.19 266 LEU A CA 1
ATOM 2245 C C . LEU A 1 266 ? -22.310 -4.325 22.760 1.00 66.19 266 LEU A C 1
ATOM 2247 O O . LEU A 1 266 ? -21.607 -4.815 21.872 1.00 66.19 266 LEU A O 1
ATOM 2251 N N . GLN A 1 267 ? -23.443 -3.657 22.514 1.00 64.56 267 GLN A N 1
ATOM 2252 C CA . GL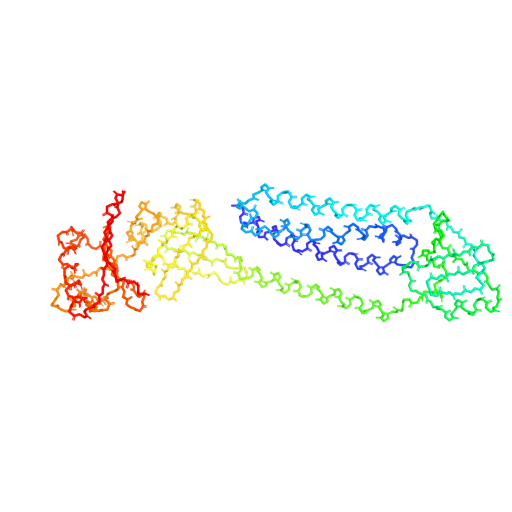N A 1 267 ? -23.972 -3.413 21.162 1.00 64.56 267 GLN A CA 1
ATOM 2253 C C . GLN A 1 267 ? -23.972 -4.696 20.306 1.00 64.56 267 GLN A C 1
ATOM 2255 O O . GLN A 1 267 ? -23.292 -4.774 19.285 1.00 64.56 267 GLN A O 1
ATOM 2260 N N . ASP A 1 268 ? -24.637 -5.751 20.789 1.00 67.50 268 ASP A N 1
ATOM 2261 C CA . ASP A 1 268 ? -24.714 -7.063 20.122 1.00 67.50 268 ASP A CA 1
ATOM 2262 C C . ASP A 1 268 ? -23.352 -7.689 19.751 1.00 67.50 268 ASP A C 1
ATOM 2264 O O . ASP A 1 268 ? -23.214 -8.440 18.781 1.00 67.50 268 ASP A O 1
ATOM 2268 N N . GLY A 1 269 ? -22.316 -7.392 20.540 1.00 66.38 269 GLY A N 1
ATOM 2269 C CA . GLY A 1 269 ? -20.972 -7.936 20.361 1.00 66.38 269 GLY A CA 1
ATOM 2270 C C . GLY A 1 269 ? -20.102 -7.146 19.390 1.00 66.38 269 GLY A C 1
ATOM 2271 O O . GLY A 1 269 ? -19.041 -7.640 19.004 1.00 66.38 269 GLY A O 1
ATOM 2272 N N . LEU A 1 270 ? -20.511 -5.934 19.006 1.00 74.25 270 LEU A N 1
ATOM 2273 C CA . LEU A 1 270 ? -19.664 -4.988 18.273 1.00 74.25 270 LEU A CA 1
ATOM 2274 C C . LEU A 1 270 ? -18.622 -4.318 19.172 1.00 74.25 270 LEU A C 1
ATOM 2276 O O . LEU A 1 270 ? -17.569 -3.909 18.685 1.00 74.25 270 LEU A O 1
ATOM 2280 N N . ARG A 1 271 ? -18.884 -4.235 20.476 1.00 76.44 271 ARG A N 1
ATOM 2281 C CA . ARG A 1 271 ? -17.960 -3.690 21.474 1.00 76.44 271 ARG A CA 1
ATOM 2282 C C . ARG A 1 271 ? -17.824 -4.660 22.635 1.00 76.44 271 ARG A C 1
ATOM 2284 O O . ARG A 1 271 ? -18.789 -5.322 22.995 1.00 76.44 271 ARG A O 1
ATOM 2291 N N . TRP A 1 272 ? -16.634 -4.773 23.201 1.00 81.81 272 TRP A N 1
ATOM 2292 C CA . TRP A 1 272 ? -16.365 -5.614 24.364 1.00 81.81 272 TRP A CA 1
ATOM 2293 C C . TRP A 1 272 ? -15.486 -4.849 25.328 1.00 81.81 272 TRP A C 1
ATOM 2295 O O . TRP A 1 272 ? -14.488 -4.268 24.911 1.00 81.81 272 TRP A O 1
ATOM 2305 N N . VAL A 1 273 ? -15.854 -4.849 26.601 1.00 76.62 273 VAL A N 1
ATOM 2306 C CA . VAL A 1 273 ? -15.137 -4.115 27.645 1.00 76.62 273 VAL A CA 1
ATOM 2307 C C . VAL A 1 273 ? -14.806 -5.073 28.776 1.00 76.62 273 VAL A C 1
ATOM 2309 O O . VAL A 1 273 ? -15.588 -5.970 29.096 1.00 76.62 273 VAL A O 1
ATOM 2312 N N . ARG A 1 274 ? -13.627 -4.917 29.369 1.00 73.31 274 ARG A N 1
ATOM 2313 C CA . ARG A 1 274 ? -13.262 -5.622 30.594 1.00 73.31 274 ARG A CA 1
ATOM 2314 C C . ARG A 1 274 ? -13.950 -4.952 31.773 1.00 73.31 274 ARG A C 1
ATOM 2316 O O . ARG A 1 274 ? -13.770 -3.759 31.995 1.00 73.31 274 ARG A O 1
ATOM 2323 N N . ASP A 1 275 ? -14.708 -5.735 32.532 1.00 62.16 275 ASP A N 1
ATOM 2324 C CA . ASP A 1 275 ? -15.375 -5.238 33.729 1.00 62.16 275 ASP A CA 1
ATOM 2325 C C . ASP A 1 275 ? -14.343 -4.699 34.727 1.00 62.16 275 ASP A C 1
ATOM 2327 O O . ASP A 1 275 ? -13.487 -5.442 35.216 1.00 62.16 275 ASP A O 1
ATOM 2331 N N . VAL A 1 276 ? -14.438 -3.412 35.066 1.00 61.09 276 VAL A N 1
ATOM 2332 C CA . VAL A 1 276 ? -13.800 -2.885 36.274 1.00 61.09 276 VAL A CA 1
ATOM 2333 C C . VAL A 1 276 ? -14.708 -3.278 37.432 1.00 61.09 276 VAL A C 1
ATOM 2335 O O . VAL A 1 276 ? -15.753 -2.669 37.651 1.00 61.09 276 VAL A O 1
ATOM 2338 N N . GLN A 1 277 ? -14.352 -4.350 38.141 1.00 55.44 277 GLN A N 1
ATOM 2339 C CA . GLN A 1 277 ? -15.119 -4.772 39.308 1.00 55.44 277 GLN A CA 1
ATOM 2340 C C . GLN A 1 277 ? -14.868 -3.806 40.465 1.00 55.44 277 GLN A C 1
ATOM 2342 O O . GLN A 1 277 ? -13.844 -3.880 41.144 1.00 55.44 277 GLN A O 1
ATOM 2347 N N . CYS A 1 278 ? -15.820 -2.899 40.674 1.00 62.59 278 CYS A N 1
ATOM 2348 C CA . CYS A 1 278 ? -15.930 -2.137 41.907 1.00 62.59 278 CYS A CA 1
ATOM 2349 C C . CYS A 1 278 ? -16.479 -3.066 42.996 1.00 62.59 278 CYS A C 1
ATOM 2351 O O . CYS A 1 278 ? -17.522 -3.700 42.816 1.00 62.59 278 CYS A O 1
ATOM 2353 N N . GLU A 1 279 ? -15.805 -3.137 44.140 1.00 68.19 279 GLU A N 1
ATOM 2354 C CA . GLU A 1 279 ? -16.351 -3.779 45.339 1.00 68.19 279 GLU A CA 1
ATOM 2355 C C . GLU A 1 279 ? -17.692 -3.115 45.704 1.00 68.19 279 GLU A C 1
ATOM 2357 O O . GLU A 1 279 ? -18.707 -3.799 45.892 1.00 68.19 279 GLU A O 1
ATOM 2362 N N . GLU A 1 280 ? -17.721 -1.780 45.659 1.00 80.19 280 GLU A N 1
ATOM 2363 C CA . GLU A 1 280 ? -18.901 -0.941 45.868 1.00 80.19 280 GLU A CA 1
ATOM 2364 C C . GLU A 1 280 ? -18.821 0.344 45.025 1.00 80.19 280 GLU A C 1
ATOM 2366 O O . GLU A 1 280 ? -17.740 0.909 44.861 1.00 80.19 280 GLU A O 1
ATOM 2371 N N . LEU A 1 281 ? -19.956 0.809 44.494 1.00 83.62 281 LEU A N 1
ATOM 2372 C CA . LEU A 1 281 ? -20.084 2.125 43.862 1.00 83.62 281 LEU A CA 1
ATOM 2373 C C . LEU A 1 281 ? -20.889 3.042 44.781 1.00 83.62 281 LEU A C 1
ATOM 2375 O O . LEU A 1 281 ? -22.052 2.768 45.076 1.00 83.62 281 LEU A O 1
ATOM 2379 N N . GLN A 1 282 ? -20.265 4.128 45.229 1.00 87.06 282 GLN A N 1
ATOM 2380 C CA . GLN A 1 282 ? -20.859 5.094 46.147 1.00 87.06 282 GLN A CA 1
ATOM 2381 C C . GLN A 1 282 ? -21.123 6.423 45.434 1.00 87.06 282 GLN A C 1
ATOM 2383 O O . GLN A 1 282 ? -20.223 7.019 44.835 1.00 87.06 282 GLN A O 1
ATOM 2388 N N . LEU A 1 283 ? -22.368 6.894 45.535 1.00 90.06 283 LEU A N 1
ATOM 2389 C CA . LEU A 1 283 ? -22.790 8.224 45.104 1.00 90.06 283 LEU A CA 1
ATOM 2390 C C . LEU A 1 283 ? -22.692 9.183 46.292 1.00 90.06 283 LEU A C 1
ATOM 2392 O O . LEU A 1 283 ? -23.609 9.283 47.107 1.00 90.06 283 LEU A O 1
ATOM 2396 N N . ASN A 1 284 ? -21.575 9.901 46.398 1.00 91.00 284 ASN A N 1
ATOM 2397 C CA . ASN A 1 284 ? -21.411 10.928 47.424 1.00 91.00 284 ASN A CA 1
ATOM 2398 C C . ASN A 1 284 ? -22.007 12.265 46.963 1.00 91.00 284 ASN A C 1
ATOM 2400 O O . ASN A 1 284 ? -22.566 12.377 45.871 1.00 91.00 284 ASN A O 1
ATOM 2404 N N . ALA A 1 285 ? -21.912 13.293 47.813 1.00 84.25 285 ALA A N 1
ATOM 2405 C CA . ALA A 1 285 ? -22.423 14.628 47.504 1.00 84.25 285 ALA A CA 1
ATOM 2406 C C . ALA A 1 285 ? -21.723 15.275 46.295 1.00 84.25 285 ALA A C 1
ATOM 2408 O O . ALA A 1 285 ? -22.387 15.932 45.504 1.00 84.25 285 ALA A O 1
ATOM 2409 N N . GLU A 1 286 ? -20.415 15.052 46.139 1.00 86.62 286 GLU A N 1
ATOM 2410 C CA . GLU A 1 286 ? -19.591 15.721 45.117 1.00 86.62 286 GLU A CA 1
ATOM 2411 C C . GLU A 1 286 ? -18.888 14.755 44.152 1.00 86.62 286 GLU A C 1
ATOM 2413 O O . GLU A 1 286 ? -18.419 15.177 43.095 1.00 86.62 286 GLU A O 1
ATOM 2418 N N . ASN A 1 287 ? -18.811 13.466 44.501 1.00 92.38 287 ASN A N 1
ATOM 2419 C CA . ASN A 1 287 ? -18.013 12.486 43.772 1.00 92.38 287 ASN A CA 1
ATOM 2420 C C . ASN A 1 287 ? -18.763 11.163 43.589 1.00 92.38 287 ASN A C 1
ATOM 2422 O O . ASN A 1 287 ? -19.456 10.702 44.500 1.00 92.38 287 ASN A O 1
ATOM 2426 N N . LEU A 1 288 ? -18.515 10.519 42.455 1.00 90.94 288 LEU A N 1
ATOM 2427 C CA . LEU A 1 288 ? -18.756 9.104 42.219 1.00 90.94 288 LEU A CA 1
ATOM 2428 C C . LEU A 1 288 ? -17.499 8.321 42.608 1.00 90.94 288 LEU A C 1
ATOM 2430 O O . LEU A 1 288 ? -16.410 8.612 42.111 1.00 90.94 288 LEU A O 1
ATOM 2434 N N . ILE A 1 289 ? -17.633 7.335 43.491 1.00 89.25 289 ILE A N 1
ATOM 2435 C CA . ILE A 1 289 ? -16.500 6.543 43.980 1.00 89.25 289 ILE A CA 1
ATOM 2436 C C . ILE A 1 289 ? -16.716 5.074 43.642 1.00 89.25 289 ILE A C 1
ATOM 2438 O O . ILE A 1 289 ? -17.704 4.478 44.062 1.00 89.25 289 ILE A O 1
ATOM 2442 N N . CYS A 1 290 ? -15.762 4.483 42.934 1.00 86.75 290 CYS A N 1
ATOM 2443 C CA . CYS A 1 290 ? -15.623 3.041 42.785 1.00 86.75 290 CYS A CA 1
ATOM 2444 C C . CYS A 1 290 ? -14.608 2.542 43.819 1.00 86.75 290 CYS A C 1
ATOM 2446 O O . CYS A 1 290 ? -13.424 2.868 43.739 1.00 86.75 290 CYS A O 1
ATOM 2448 N N . MET A 1 291 ? -15.066 1.766 44.797 1.00 81.00 291 MET A N 1
ATOM 2449 C CA . MET A 1 291 ? -14.225 1.126 45.811 1.00 81.00 291 MET A CA 1
ATOM 2450 C C . MET A 1 291 ? -13.610 -0.165 45.259 1.00 81.00 291 MET A C 1
ATOM 2452 O O . MET A 1 291 ? -14.256 -0.884 44.499 1.00 81.00 291 MET A O 1
ATOM 2456 N N . GLY A 1 292 ? -12.378 -0.486 45.658 1.00 72.12 292 GLY A N 1
ATOM 2457 C CA . GLY A 1 292 ? -11.707 -1.749 45.333 1.00 72.12 292 GLY A CA 1
ATOM 2458 C C . GLY A 1 292 ? -10.227 -1.582 44.986 1.00 72.12 292 GLY A C 1
ATOM 2459 O O . GLY A 1 292 ? -9.689 -0.476 44.995 1.00 72.12 292 GLY A O 1
ATOM 2460 N N . ALA A 1 293 ? -9.559 -2.690 44.650 1.00 58.94 293 ALA A N 1
ATOM 2461 C CA . ALA A 1 293 ? -8.118 -2.713 44.360 1.00 58.94 293 ALA A CA 1
ATOM 2462 C C . ALA A 1 293 ? -7.691 -1.818 43.174 1.00 58.94 293 ALA A C 1
ATOM 2464 O O . ALA A 1 293 ? -6.554 -1.355 43.135 1.00 58.94 293 ALA A O 1
ATOM 2465 N N . LYS A 1 294 ? -8.601 -1.563 42.225 1.00 63.31 294 LYS A N 1
ATOM 2466 C CA . LYS A 1 294 ? -8.453 -0.591 41.125 1.00 63.31 294 LYS A CA 1
ATOM 2467 C C . LYS A 1 294 ? -9.536 0.496 41.198 1.00 63.31 294 LYS A C 1
ATOM 2469 O O . LYS A 1 294 ? -10.127 0.864 40.184 1.00 63.31 294 LYS A O 1
ATOM 2474 N N . GLY A 1 295 ? -9.858 0.934 42.413 1.00 72.38 295 GLY A N 1
ATOM 2475 C CA . GLY A 1 295 ? -10.861 1.964 42.646 1.00 72.38 295 GLY A CA 1
ATOM 2476 C C . GLY A 1 295 ? -10.493 3.303 42.007 1.00 72.38 295 GLY A C 1
ATOM 2477 O O . GLY A 1 295 ? -9.321 3.610 41.792 1.00 72.38 295 GLY A O 1
ATOM 2478 N N . TRP A 1 296 ? -11.506 4.104 41.710 1.00 83.62 296 TRP A N 1
ATOM 2479 C CA . TRP A 1 296 ? -11.363 5.433 41.122 1.00 83.62 296 TRP A CA 1
ATOM 2480 C C . TRP A 1 296 ? -12.380 6.389 41.740 1.00 83.62 296 TRP A C 1
ATOM 2482 O O . TRP A 1 296 ? -13.419 5.974 42.256 1.00 83.62 296 TRP A O 1
ATOM 2492 N N . VAL A 1 297 ? -12.058 7.680 41.711 1.00 87.31 297 VAL A N 1
ATOM 2493 C CA . VAL A 1 297 ? -12.900 8.755 42.242 1.00 87.31 297 VAL A CA 1
ATOM 2494 C C . VAL A 1 297 ? -13.099 9.771 41.134 1.00 87.31 297 VAL A C 1
ATOM 2496 O O . VAL A 1 297 ? -12.132 10.358 40.660 1.00 87.31 297 VAL A O 1
ATOM 2499 N N . VAL A 1 298 ? -14.351 9.975 40.745 1.00 89.06 298 VAL A N 1
ATOM 2500 C CA . VAL A 1 298 ? -14.751 10.921 39.707 1.00 89.06 298 VAL A CA 1
ATOM 2501 C C . VAL A 1 298 ? -15.525 12.067 40.355 1.00 89.06 298 VAL A C 1
ATOM 2503 O O . VAL A 1 298 ? -16.640 11.850 40.837 1.00 89.06 298 VAL A O 1
ATOM 2506 N N . PRO A 1 299 ? -14.979 13.291 40.374 1.00 90.94 299 PRO A N 1
ATOM 2507 C CA . PRO A 1 299 ? -15.737 14.475 40.752 1.00 90.94 299 PRO A CA 1
ATOM 2508 C C . PRO A 1 299 ? -16.824 14.770 39.723 1.00 90.94 299 PRO A C 1
ATOM 2510 O O . PRO A 1 299 ? -16.528 14.865 38.534 1.00 90.94 299 PRO A O 1
ATOM 2513 N N . TYR A 1 300 ? -18.066 15.002 40.159 1.00 91.12 300 TYR A N 1
ATOM 2514 C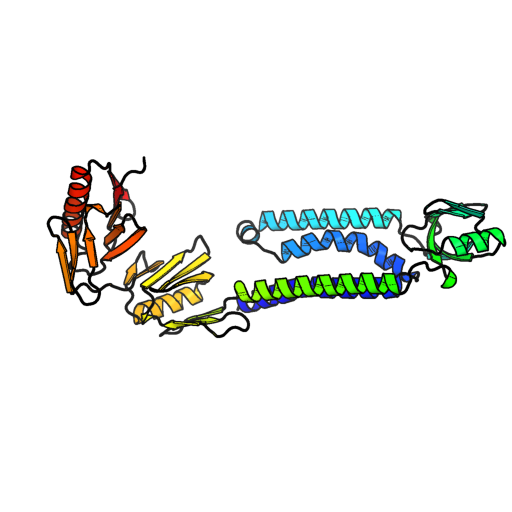 CA . TYR A 1 300 ? -19.177 15.289 39.235 1.00 91.12 300 TYR A CA 1
ATOM 2515 C C . TYR A 1 300 ? -18.906 16.501 38.342 1.00 91.12 300 TYR A C 1
ATOM 2517 O O . TYR A 1 300 ? -19.315 16.532 37.188 1.00 91.12 300 TYR A O 1
ATOM 2525 N N . ARG A 1 301 ? -18.151 17.473 38.864 1.00 86.06 301 ARG A N 1
ATOM 2526 C CA . ARG A 1 301 ? -17.730 18.671 38.133 1.00 86.06 301 ARG A CA 1
ATOM 2527 C C . ARG A 1 301 ? -16.828 18.403 36.922 1.00 86.06 301 ARG A C 1
ATOM 2529 O O . ARG A 1 301 ? -16.758 19.257 36.060 1.00 86.06 301 ARG A O 1
ATOM 2536 N N . GLN A 1 302 ? -16.120 17.273 36.889 1.00 88.50 302 GLN A N 1
ATOM 2537 C CA . GLN A 1 302 ? -15.209 16.914 35.794 1.00 88.50 302 GLN A CA 1
ATOM 2538 C C . GLN A 1 302 ? -15.888 16.049 34.734 1.00 88.50 302 GLN A C 1
ATOM 2540 O O . GLN A 1 302 ? -15.256 15.704 33.744 1.00 88.50 302 GLN A O 1
ATOM 2545 N N . VAL A 1 303 ? -17.146 15.655 34.945 1.00 90.19 303 VAL A N 1
ATOM 2546 C CA . VAL A 1 303 ? -17.888 14.832 33.992 1.00 90.19 303 VAL A CA 1
ATOM 2547 C C . VAL A 1 303 ? -18.364 15.723 32.851 1.00 90.19 303 VAL A C 1
ATOM 2549 O O . VAL A 1 303 ? -19.086 16.684 33.090 1.00 90.19 303 VAL A O 1
ATOM 2552 N N . VAL A 1 304 ? -17.996 15.386 31.619 1.00 91.19 304 VAL A N 1
ATOM 2553 C CA . VAL A 1 304 ? -18.430 16.085 30.397 1.00 91.19 304 VAL A CA 1
ATOM 2554 C C . VAL A 1 304 ? -19.610 15.377 29.748 1.00 91.19 304 VAL A C 1
ATOM 2556 O O . VAL A 1 304 ? -20.509 16.021 29.207 1.00 91.19 304 VAL A O 1
ATOM 2559 N N . ALA A 1 305 ? -19.643 14.047 29.830 1.00 91.00 305 ALA A N 1
ATOM 2560 C CA . ALA A 1 305 ? -20.767 13.272 29.339 1.00 91.00 305 ALA A CA 1
ATOM 2561 C C . ALA A 1 305 ? -21.048 12.055 30.216 1.00 91.00 305 ALA A C 1
ATOM 2563 O O . ALA A 1 305 ? -20.148 11.372 30.704 1.00 91.00 305 ALA A O 1
ATOM 2564 N N . LEU A 1 306 ? -22.331 11.756 30.370 1.00 91.81 306 LEU A N 1
ATOM 2565 C CA . LEU A 1 306 ? -22.838 10.590 31.061 1.00 91.81 306 LEU A CA 1
ATOM 2566 C C . LEU A 1 306 ? -23.809 9.856 30.129 1.00 91.81 306 LEU A C 1
ATOM 2568 O O . LEU A 1 306 ? -24.858 10.378 29.755 1.00 91.81 306 LEU A O 1
ATOM 2572 N N . THR A 1 307 ? -23.464 8.631 29.745 1.00 88.25 307 THR A N 1
ATOM 2573 C CA . THR A 1 307 ? -24.272 7.806 28.838 1.00 88.25 307 THR A CA 1
ATOM 2574 C C . THR A 1 307 ? -24.806 6.581 29.563 1.00 88.25 307 THR A C 1
ATOM 2576 O O . THR A 1 307 ? -24.039 5.861 30.197 1.00 88.25 307 THR A O 1
ATOM 2579 N N . TRP A 1 308 ? -26.093 6.290 29.391 1.00 85.44 308 TRP A N 1
ATOM 2580 C CA . TRP A 1 308 ? -26.694 5.005 29.729 1.00 85.44 308 TRP A CA 1
ATOM 2581 C C . TRP A 1 308 ? -27.191 4.296 28.485 1.00 85.44 308 TRP A C 1
ATOM 2583 O O . TRP A 1 308 ? -28.000 4.805 27.707 1.00 85.44 308 TRP A O 1
ATOM 2593 N N . ASN A 1 309 ? -26.688 3.089 28.319 1.00 72.75 309 ASN A N 1
ATOM 2594 C CA . ASN A 1 309 ? -27.236 2.071 27.446 1.00 72.75 309 ASN A CA 1
ATOM 2595 C C . ASN A 1 309 ? -27.300 0.775 28.270 1.00 72.75 309 ASN A C 1
ATOM 2597 O O . ASN A 1 309 ? -27.512 0.810 29.477 1.00 72.75 309 ASN A O 1
ATOM 2601 N N . THR A 1 310 ? -27.060 -0.381 27.663 1.00 66.75 310 THR A N 1
ATOM 2602 C CA . THR A 1 310 ? -26.802 -1.637 28.387 1.00 66.75 310 THR A CA 1
ATOM 2603 C C . THR A 1 310 ? -25.730 -1.546 29.497 1.00 66.75 310 THR A C 1
ATOM 2605 O O . THR A 1 310 ? -25.570 -2.514 30.233 1.00 66.75 310 THR A O 1
ATOM 2608 N N . LEU A 1 311 ? -25.000 -0.427 29.612 1.00 75.50 311 LEU A N 1
ATOM 2609 C CA . LEU A 1 311 ? -24.099 -0.048 30.700 1.00 75.50 311 LEU A CA 1
ATOM 2610 C C . LEU A 1 311 ? -24.098 1.477 30.968 1.00 75.50 311 LEU A C 1
ATOM 2612 O O . LEU A 1 311 ? -24.763 2.227 30.252 1.00 75.50 311 LEU A O 1
ATOM 2616 N N . ILE A 1 312 ? -23.329 1.946 31.960 1.00 82.88 312 ILE A N 1
ATOM 2617 C CA . ILE A 1 312 ? -23.125 3.383 32.229 1.00 82.88 312 ILE A CA 1
ATOM 2618 C C . ILE A 1 312 ? -21.691 3.782 31.864 1.00 82.88 312 ILE A C 1
ATOM 2620 O O . ILE A 1 312 ? -20.738 3.142 32.308 1.00 82.88 312 ILE A O 1
ATOM 2624 N N . GLN A 1 313 ? -21.530 4.845 31.076 1.00 84.56 313 GLN A N 1
ATOM 2625 C CA . GLN A 1 313 ? -20.232 5.444 30.745 1.00 84.56 313 GLN A CA 1
ATOM 2626 C C . GLN A 1 313 ? -20.167 6.870 31.275 1.00 84.56 313 GLN A C 1
ATOM 2628 O O . GLN A 1 313 ? -21.099 7.648 31.068 1.00 84.56 313 GLN A O 1
ATOM 2633 N N . VAL A 1 314 ? -19.054 7.200 31.918 1.00 87.56 314 VAL A N 1
ATOM 2634 C CA . VAL A 1 314 ? -18.737 8.521 32.454 1.00 87.56 314 VAL A CA 1
ATOM 2635 C C . VAL A 1 314 ? -17.498 9.022 31.723 1.00 87.56 314 VAL A C 1
ATOM 2637 O O . VAL A 1 314 ? -16.445 8.396 31.813 1.00 87.56 314 VAL A O 1
ATOM 2640 N N . VAL A 1 315 ? -17.635 10.110 30.977 1.00 85.06 315 VAL A N 1
ATOM 2641 C CA . VAL A 1 315 ? -16.551 10.749 30.221 1.00 85.06 315 VAL A CA 1
ATOM 2642 C C . VAL A 1 315 ? -16.127 12.003 30.968 1.00 85.06 315 VAL A C 1
ATOM 2644 O O . VAL A 1 315 ? -16.995 12.791 31.357 1.00 85.06 315 VAL A O 1
ATOM 2647 N N . LEU A 1 316 ? -14.827 12.177 31.188 1.00 86.56 316 LEU A N 1
ATOM 2648 C CA . LEU A 1 316 ? -14.270 13.328 31.898 1.00 86.56 316 LEU A CA 1
ATOM 2649 C C . LEU A 1 316 ? -13.705 14.392 30.943 1.00 86.56 316 LEU A C 1
ATOM 2651 O O . LEU A 1 316 ? -13.556 14.149 29.750 1.00 86.56 316 LEU A O 1
ATOM 2655 N N . GLU A 1 317 ? -13.367 15.567 31.483 1.00 84.25 317 GLU A N 1
ATOM 2656 C CA . GLU A 1 317 ? -12.738 16.686 30.752 1.00 84.25 317 GLU A CA 1
ATOM 2657 C C . GLU A 1 317 ? -11.375 16.347 30.128 1.00 84.25 317 GLU A C 1
ATOM 2659 O O . GLU A 1 317 ? -10.960 17.004 29.179 1.00 84.25 317 GLU A O 1
ATOM 2664 N N . ASP A 1 318 ? -10.669 15.344 30.652 1.00 75.25 318 ASP A N 1
ATOM 2665 C CA . ASP A 1 318 ? -9.385 14.866 30.125 1.00 75.25 318 ASP A CA 1
ATOM 2666 C C . ASP A 1 318 ? -9.540 13.725 29.101 1.00 75.25 318 ASP A C 1
ATOM 2668 O O . ASP A 1 318 ? -8.582 12.996 28.841 1.00 75.25 318 ASP A O 1
ATOM 2672 N N . ASP A 1 319 ? -10.747 13.556 28.550 1.00 69.00 319 ASP A N 1
ATOM 2673 C CA . ASP A 1 319 ? -11.161 12.481 27.641 1.00 69.00 319 ASP A CA 1
ATOM 2674 C C . ASP A 1 319 ? -11.073 11.061 28.233 1.00 69.00 319 ASP A C 1
ATOM 2676 O O . ASP A 1 319 ? -11.279 10.068 27.525 1.00 69.00 319 ASP A O 1
ATOM 2680 N N . SER A 1 320 ? -10.818 10.917 29.538 1.00 70.06 320 SER A N 1
ATOM 2681 C CA . SER A 1 320 ? -10.854 9.604 30.182 1.00 70.06 320 SER A CA 1
ATOM 2682 C C . SER A 1 320 ? -12.288 9.075 30.297 1.00 70.06 320 SER A C 1
ATOM 2684 O O . SER A 1 320 ? -13.245 9.816 30.545 1.00 70.06 320 SER A O 1
ATOM 2686 N N . VAL A 1 321 ? -12.453 7.760 30.101 1.00 76.50 321 VAL A N 1
ATOM 2687 C CA . VAL A 1 321 ? -13.766 7.099 30.117 1.00 76.50 321 VAL A CA 1
ATOM 2688 C C . VAL A 1 321 ? -13.819 6.032 31.204 1.00 76.50 321 VAL A C 1
ATOM 2690 O O . VAL A 1 321 ? -13.198 4.973 31.102 1.00 76.50 321 VAL A O 1
ATOM 2693 N N . HIS A 1 322 ? -14.645 6.268 32.220 1.00 78.81 322 HIS A N 1
ATOM 2694 C CA . HIS A 1 322 ? -14.970 5.283 33.244 1.00 78.81 322 HIS A CA 1
ATOM 2695 C C . HIS A 1 322 ? -16.249 4.543 32.866 1.00 78.81 322 HIS A C 1
ATOM 2697 O O . HIS A 1 322 ? -17.312 5.136 32.693 1.00 78.81 322 HIS A O 1
ATOM 2703 N N . THR A 1 323 ? -16.153 3.221 32.742 1.00 77.50 323 THR A N 1
ATOM 2704 C CA . THR A 1 323 ? -17.283 2.377 32.348 1.00 77.50 323 THR A CA 1
ATOM 2705 C C . THR A 1 323 ? -17.719 1.509 33.522 1.00 77.50 323 THR A C 1
ATOM 2707 O O . THR A 1 323 ? -16.945 0.697 34.024 1.00 77.50 323 THR A O 1
ATOM 2710 N N . ILE A 1 324 ? -18.969 1.669 33.953 1.00 78.00 324 ILE A N 1
ATOM 2711 C CA . ILE A 1 324 ? -19.603 0.832 34.972 1.00 78.00 324 ILE A CA 1
ATOM 2712 C C . ILE A 1 324 ? -20.322 -0.299 34.250 1.00 78.00 324 ILE A C 1
ATOM 2714 O O . ILE A 1 324 ? -21.223 -0.050 33.452 1.00 78.00 324 ILE A O 1
ATOM 2718 N N . THR A 1 325 ? -19.942 -1.538 34.545 1.00 71.06 325 THR A N 1
ATOM 2719 C CA . THR A 1 325 ? -20.541 -2.742 33.943 1.00 71.06 325 THR A CA 1
ATOM 2720 C C . THR A 1 325 ? -21.197 -3.676 34.962 1.00 71.06 325 THR A C 1
ATOM 2722 O O . THR A 1 325 ? -21.812 -4.677 34.592 1.00 71.06 325 THR A O 1
ATOM 2725 N N . ASP A 1 326 ? -21.114 -3.351 36.254 1.00 71.31 326 ASP A N 1
ATOM 2726 C CA . ASP A 1 326 ? -21.701 -4.158 37.318 1.00 71.31 326 ASP A CA 1
ATOM 2727 C C . ASP A 1 326 ? -23.224 -4.008 37.346 1.00 71.31 326 ASP A C 1
ATOM 2729 O O . ASP A 1 326 ? -23.758 -2.947 37.671 1.00 71.31 326 ASP A O 1
ATOM 2733 N N . ARG A 1 327 ? -23.919 -5.119 37.069 1.00 68.88 327 ARG A N 1
ATOM 2734 C CA . ARG A 1 327 ? -25.384 -5.224 36.992 1.00 68.88 327 ARG A CA 1
ATOM 2735 C C . ARG A 1 327 ? -26.128 -4.663 38.201 1.00 68.88 327 ARG A C 1
ATOM 2737 O O . ARG A 1 327 ? -27.283 -4.282 38.033 1.00 68.88 327 ARG A O 1
ATOM 2744 N N . ARG A 1 328 ? -25.507 -4.617 39.385 1.00 72.75 328 ARG A N 1
ATOM 2745 C CA . ARG A 1 328 ? -26.099 -4.015 40.593 1.00 72.75 328 ARG A CA 1
ATOM 2746 C C . ARG A 1 328 ? -26.399 -2.522 40.429 1.00 72.75 328 ARG A C 1
ATOM 2748 O O . ARG A 1 328 ? -27.268 -2.023 41.129 1.00 72.75 328 ARG A O 1
ATOM 2755 N N . TYR A 1 329 ? -25.694 -1.847 39.522 1.00 76.44 329 TYR A N 1
ATOM 2756 C CA . TYR A 1 329 ? -25.738 -0.397 39.322 1.00 76.44 329 TYR A CA 1
ATOM 2757 C C . TYR A 1 329 ? -26.173 -0.004 37.900 1.00 76.44 329 TYR A C 1
ATOM 2759 O O . TYR A 1 329 ? -26.038 1.148 37.506 1.00 76.44 329 TYR A O 1
ATOM 2767 N N . LEU A 1 330 ? -26.659 -0.956 37.093 1.00 75.44 330 LEU A N 1
ATOM 2768 C CA . LEU A 1 330 ? -27.063 -0.702 35.700 1.00 75.44 330 LEU A CA 1
ATOM 2769 C C . LEU A 1 330 ? -28.558 -0.429 35.526 1.00 75.44 330 LEU A C 1
ATOM 2771 O O . LEU A 1 330 ? -29.010 -0.203 34.400 1.00 75.44 330 LEU A O 1
ATOM 2775 N N . ASP A 1 331 ? -29.341 -0.480 36.602 1.00 81.81 331 ASP A N 1
ATOM 2776 C CA . ASP A 1 331 ? -30.764 -0.193 36.520 1.00 81.81 331 ASP A CA 1
ATOM 2777 C C . ASP A 1 331 ? -31.034 1.305 36.305 1.00 81.81 331 ASP A C 1
ATOM 2779 O O . ASP A 1 331 ? -30.229 2.188 36.613 1.00 81.81 331 ASP A O 1
ATOM 2783 N N . GLN A 1 332 ? -32.211 1.594 35.752 1.00 81.00 332 GLN A N 1
ATOM 2784 C CA . GLN A 1 332 ? -32.586 2.953 35.380 1.00 81.00 332 GLN A CA 1
ATOM 2785 C C . GLN A 1 332 ? -32.715 3.890 36.591 1.00 81.00 332 GLN A C 1
ATOM 2787 O O . GLN A 1 332 ? -32.519 5.097 36.441 1.00 81.00 332 GLN A O 1
ATOM 2792 N N . ALA A 1 333 ? -33.092 3.381 37.768 1.00 85.69 333 ALA A N 1
ATOM 2793 C CA . ALA A 1 333 ? -33.237 4.218 38.953 1.00 85.69 333 ALA A CA 1
ATOM 2794 C C . ALA A 1 333 ? -31.861 4.678 39.439 1.00 85.69 333 ALA A C 1
ATOM 2796 O O . ALA A 1 333 ? -31.677 5.874 39.670 1.00 85.69 333 ALA A O 1
ATOM 2797 N N . TRP A 1 334 ? -30.891 3.764 39.473 1.00 89.69 334 TRP A N 1
ATOM 2798 C CA . TRP A 1 334 ? -29.512 4.088 39.822 1.00 89.69 334 TRP A CA 1
ATOM 2799 C C . TRP A 1 334 ? -28.889 5.084 38.840 1.00 89.69 334 TRP A C 1
ATOM 2801 O O . TRP A 1 334 ? -28.327 6.101 39.249 1.00 89.69 334 TRP A O 1
ATOM 2811 N N . PHE A 1 335 ? -29.071 4.866 37.532 1.00 89.00 335 PHE A N 1
ATOM 2812 C CA . PHE A 1 335 ? -28.592 5.813 36.523 1.00 89.00 335 PHE A CA 1
ATOM 2813 C C . PHE A 1 335 ? -29.194 7.215 36.693 1.00 89.00 335 PHE A C 1
ATOM 2815 O O . PHE A 1 335 ? -28.473 8.206 36.615 1.00 89.00 335 PHE A O 1
ATOM 2822 N N . LYS A 1 336 ? -30.506 7.316 36.947 1.00 89.44 336 LYS A N 1
ATOM 2823 C CA . LYS A 1 336 ? -31.174 8.607 37.178 1.00 89.44 336 LYS A CA 1
ATOM 2824 C C . LYS A 1 336 ? -30.647 9.317 38.419 1.00 89.44 336 LYS A C 1
ATOM 2826 O O . LYS A 1 336 ? -30.567 10.544 38.417 1.00 89.44 336 LYS A O 1
ATOM 2831 N N . GLU A 1 337 ? -30.300 8.572 39.464 1.00 91.88 337 GLU A N 1
ATOM 2832 C CA . GLU A 1 337 ? -29.697 9.136 40.668 1.00 91.88 337 GLU A CA 1
ATOM 2833 C C . GLU A 1 337 ? -28.310 9.720 40.371 1.00 91.88 337 GLU A C 1
ATOM 2835 O O . GLU A 1 337 ? -28.063 10.884 40.689 1.00 91.88 337 GLU A O 1
ATOM 2840 N N . LEU A 1 338 ? -27.446 8.967 39.681 1.00 92.50 338 LEU A N 1
ATOM 2841 C CA . LEU A 1 338 ? -26.140 9.459 39.234 1.00 92.50 338 LEU A CA 1
ATOM 2842 C C . LEU A 1 338 ? -26.279 10.681 38.314 1.00 92.50 338 LEU A C 1
ATOM 2844 O O . LEU A 1 338 ? -25.620 11.695 38.539 1.00 92.50 338 LEU A O 1
ATOM 2848 N N . ALA A 1 339 ? -27.163 10.614 37.316 1.00 91.88 339 ALA A N 1
ATOM 2849 C CA . ALA A 1 339 ? -27.410 11.717 36.393 1.00 91.88 339 ALA A CA 1
ATOM 2850 C C . ALA A 1 339 ? -27.852 12.981 37.138 1.00 91.88 339 ALA A C 1
ATOM 2852 O O . ALA A 1 339 ? -27.302 14.045 36.892 1.00 91.88 339 ALA A O 1
ATOM 2853 N N . CYS A 1 340 ? -28.761 12.857 38.110 1.00 93.00 340 CYS A N 1
ATOM 2854 C CA . CYS A 1 340 ? -29.208 13.973 38.945 1.00 93.00 340 CYS A CA 1
ATOM 2855 C C . CYS A 1 340 ? -28.049 14.633 39.710 1.00 93.00 340 CYS A C 1
ATOM 2857 O O . CYS A 1 340 ? -27.983 15.857 39.797 1.00 93.00 340 CYS A O 1
ATOM 2859 N N . LYS A 1 341 ? -27.109 13.845 40.245 1.00 93.25 341 LYS A N 1
ATOM 2860 C CA . LYS A 1 341 ? -25.924 14.379 40.936 1.00 93.25 341 LYS A CA 1
ATOM 2861 C C . LYS A 1 341 ? -24.969 15.100 39.985 1.00 93.25 341 LYS A C 1
ATOM 2863 O O . LYS A 1 341 ? -24.474 16.175 40.318 1.00 93.25 341 LYS A O 1
ATOM 2868 N N . VAL A 1 342 ? -24.745 14.530 38.802 1.00 91.94 342 VAL A N 1
ATOM 2869 C CA . VAL A 1 342 ? -23.900 15.126 37.759 1.00 91.94 342 VAL A CA 1
ATOM 2870 C C . VAL A 1 342 ? -24.502 16.438 37.254 1.00 91.94 342 VAL A C 1
ATOM 2872 O O . VAL A 1 342 ? -23.823 17.465 37.279 1.00 91.94 342 VAL A O 1
ATOM 2875 N N . THR A 1 343 ? -25.791 16.451 36.900 1.00 92.38 343 THR A N 1
ATOM 2876 C CA . THR A 1 343 ? -26.465 17.666 36.424 1.00 92.38 343 THR A CA 1
ATOM 2877 C C . THR A 1 343 ? -26.551 18.738 37.506 1.00 92.38 343 THR A C 1
ATOM 2879 O O . THR A 1 343 ? -26.365 19.908 37.195 1.00 92.38 343 THR A O 1
ATOM 2882 N N . GLN A 1 344 ? -26.741 18.377 38.782 1.00 90.81 344 GLN A N 1
ATOM 2883 C CA . GLN A 1 344 ? -26.646 19.334 39.895 1.00 90.81 344 GLN A CA 1
ATOM 2884 C C . GLN A 1 344 ? -25.260 19.989 39.973 1.00 90.81 344 GLN A C 1
ATOM 2886 O O . GLN A 1 344 ? -25.165 21.187 40.240 1.00 90.81 344 GLN A O 1
ATOM 2891 N N . GLY A 1 345 ? -24.191 19.227 39.723 1.00 87.38 345 GLY A N 1
ATOM 2892 C CA . GLY A 1 345 ? -22.833 19.764 39.623 1.00 87.38 345 GLY A CA 1
ATOM 2893 C C . GLY A 1 345 ? -22.698 20.776 38.483 1.00 87.38 345 GLY A C 1
ATOM 2894 O O . GLY A 1 345 ? -22.187 21.876 38.694 1.00 87.38 345 GLY A O 1
ATOM 2895 N N . TRP A 1 346 ? -23.215 20.451 37.298 1.00 91.19 346 TRP A N 1
ATOM 2896 C CA . TRP A 1 346 ? -23.219 21.362 36.146 1.00 91.19 346 TRP A CA 1
ATOM 2897 C C . TRP A 1 346 ? -24.040 22.630 36.393 1.00 91.19 346 TRP A C 1
ATOM 2899 O O . TRP A 1 346 ? -23.574 23.733 36.109 1.00 91.19 346 TRP A O 1
ATOM 2909 N N . GLU A 1 347 ? -25.222 22.500 36.997 1.00 90.06 347 GLU A N 1
ATOM 2910 C CA . GLU A 1 347 ? -26.098 23.623 37.352 1.00 90.06 347 GLU A CA 1
ATOM 2911 C C . GLU A 1 347 ? -25.433 24.575 38.353 1.00 90.06 347 GLU A C 1
ATOM 2913 O O . GLU A 1 347 ? -25.507 25.796 38.191 1.00 90.06 347 GLU A O 1
ATOM 2918 N N . GLN A 1 348 ? -24.725 24.042 39.355 1.00 88.12 348 GLN A N 1
ATOM 2919 C CA . GLN A 1 348 ? -23.948 24.850 40.302 1.00 88.12 348 GLN A CA 1
ATOM 2920 C C . GLN A 1 348 ? -22.824 25.631 39.611 1.00 88.12 348 GLN A C 1
ATOM 2922 O O . GLN A 1 348 ? -22.557 26.779 39.973 1.00 88.12 348 GLN A O 1
ATOM 2927 N N . MET A 1 349 ? -22.200 25.034 38.595 1.00 85.81 349 MET A N 1
ATOM 2928 C CA . MET A 1 349 ? -21.165 25.673 37.778 1.00 85.81 349 MET A CA 1
ATOM 2929 C C . MET A 1 349 ? -21.727 26.571 36.668 1.00 85.81 349 MET A C 1
ATOM 2931 O O . MET A 1 349 ? -20.960 27.285 36.025 1.00 85.81 349 MET A O 1
ATOM 2935 N N . ARG A 1 350 ? -23.053 26.586 36.475 1.00 87.75 350 ARG A N 1
ATOM 2936 C CA . ARG A 1 350 ? -23.757 27.299 35.396 1.00 87.75 350 ARG A CA 1
ATOM 2937 C C . ARG A 1 350 ? -23.321 26.870 33.991 1.00 87.75 350 ARG A C 1
ATOM 2939 O O . ARG A 1 350 ? -23.324 27.696 33.081 1.00 87.75 350 ARG A O 1
ATOM 2946 N N . ILE A 1 351 ? -22.964 25.600 33.818 1.00 86.12 351 ILE A N 1
ATOM 2947 C CA . ILE A 1 351 ? -22.599 25.053 32.509 1.00 86.12 351 ILE A CA 1
ATOM 2948 C C . ILE A 1 351 ? -23.874 24.538 31.823 1.00 86.12 351 ILE A C 1
ATOM 2950 O O . ILE A 1 351 ? -24.625 23.779 32.447 1.00 86.12 351 ILE A O 1
ATOM 2954 N N . PRO A 1 352 ? -24.167 24.956 30.578 1.00 87.62 352 PRO A N 1
ATOM 2955 C CA . PRO A 1 352 ? -25.295 24.421 29.829 1.00 87.62 352 PRO A CA 1
ATOM 2956 C C . PRO A 1 352 ? -25.061 22.946 29.484 1.00 87.62 352 PRO A C 1
ATOM 2958 O O . PRO A 1 352 ? -23.940 22.518 29.208 1.00 87.62 352 PRO A O 1
ATOM 2961 N N . TYR A 1 353 ? -26.137 22.166 29.506 1.00 90.00 353 TYR A N 1
ATOM 2962 C CA . TYR A 1 353 ? -26.112 20.757 29.144 1.00 90.00 353 TYR A CA 1
ATOM 2963 C C . TYR A 1 353 ? -27.355 20.387 28.340 1.00 90.00 353 TYR A C 1
ATOM 2965 O O . TYR A 1 353 ? -28.397 21.046 28.418 1.00 90.00 353 TYR A O 1
ATOM 2973 N N . GLU A 1 354 ? -27.251 19.303 27.587 1.00 91.81 354 GLU A N 1
ATOM 2974 C CA . GLU A 1 354 ? -28.341 18.710 26.832 1.00 91.81 354 GLU A CA 1
ATOM 2975 C C . GLU A 1 354 ? -28.605 17.265 27.265 1.00 91.81 354 GLU A C 1
ATOM 2977 O O . GLU A 1 354 ? -27.754 16.583 27.843 1.00 91.81 354 GLU A O 1
ATOM 2982 N N . ILE A 1 355 ? -29.827 16.806 26.991 1.00 91.25 355 ILE A N 1
ATOM 2983 C CA . ILE A 1 355 ? -30.245 15.426 27.217 1.00 91.25 355 ILE A CA 1
ATOM 2984 C C . ILE A 1 355 ? -30.776 14.884 25.898 1.00 91.25 355 ILE A C 1
ATOM 2986 O O . ILE A 1 355 ? -31.791 15.361 25.385 1.00 91.25 355 ILE A O 1
ATOM 2990 N N . GLN A 1 356 ? -30.115 13.860 25.374 1.00 88.62 356 GLN A N 1
ATOM 2991 C CA . GLN A 1 356 ? -30.509 13.178 24.151 1.00 88.62 356 GLN A CA 1
ATOM 2992 C C . GLN A 1 356 ? -30.996 11.770 24.491 1.00 88.62 356 GLN A C 1
ATOM 2994 O O . GLN A 1 356 ? -30.324 11.012 25.191 1.00 88.62 356 GLN A O 1
ATOM 2999 N N . VAL A 1 357 ? -32.182 11.417 23.997 1.00 85.88 357 VAL A N 1
ATOM 3000 C CA . VAL A 1 357 ? -32.730 10.061 24.104 1.00 85.88 357 VAL A CA 1
ATOM 3001 C C . VAL A 1 357 ? -32.890 9.514 22.696 1.00 85.88 357 VAL A C 1
ATOM 3003 O O . VAL A 1 357 ? -33.716 10.006 21.929 1.00 85.88 357 VAL A O 1
ATOM 3006 N N . GLU A 1 358 ? -32.090 8.511 22.348 1.00 77.94 358 GLU A N 1
ATOM 3007 C CA . GLU A 1 358 ? -32.162 7.860 21.042 1.00 77.94 358 GLU A CA 1
ATOM 3008 C C . GLU A 1 358 ? -33.422 6.968 20.981 1.00 77.94 358 GLU A C 1
ATOM 3010 O O . GLU A 1 358 ? -33.541 6.020 21.766 1.00 77.94 358 GLU A O 1
ATOM 3015 N N . PRO A 1 359 ? -34.372 7.231 20.063 1.00 66.06 359 PRO A N 1
ATOM 3016 C CA . PRO A 1 359 ? -35.664 6.542 20.035 1.00 66.06 359 PRO A CA 1
ATOM 3017 C C . PRO A 1 359 ? -35.566 5.056 19.662 1.00 66.06 359 PRO A C 1
ATOM 3019 O O . PRO A 1 359 ? -36.382 4.263 20.125 1.00 66.06 359 PRO A O 1
ATOM 3022 N N . ASP A 1 360 ? -34.561 4.667 18.873 1.00 55.59 360 ASP A N 1
ATOM 3023 C CA . ASP A 1 360 ? -34.418 3.294 18.372 1.00 55.59 360 ASP A CA 1
ATOM 3024 C C . ASP A 1 360 ? -33.669 2.376 19.349 1.00 55.59 360 ASP A C 1
ATOM 3026 O O . ASP A 1 360 ? -33.930 1.175 19.415 1.00 55.59 360 ASP A O 1
ATOM 3030 N N . THR A 1 361 ? -32.730 2.933 20.117 1.00 57.91 361 THR A N 1
ATOM 3031 C CA . THR A 1 361 ? -31.843 2.176 21.016 1.00 57.91 361 THR A CA 1
ATOM 3032 C C . THR A 1 361 ? -32.230 2.326 22.486 1.00 57.91 361 THR A C 1
ATOM 3034 O O . THR A 1 361 ? -31.748 1.566 23.327 1.00 57.91 361 THR A O 1
ATOM 3037 N N . GLY A 1 362 ? -33.074 3.310 22.820 1.00 66.62 362 GLY A N 1
ATOM 3038 C CA . GLY A 1 362 ? -33.382 3.686 24.199 1.00 66.62 362 GLY A CA 1
ATOM 3039 C C . GLY A 1 362 ? -32.178 4.253 24.957 1.00 66.62 362 GLY A C 1
ATOM 3040 O O . GLY A 1 362 ? -32.240 4.385 26.181 1.00 66.62 362 GLY A O 1
ATOM 3041 N N . ARG A 1 363 ? -31.079 4.565 24.255 1.00 77.19 363 ARG A N 1
ATOM 3042 C CA . ARG A 1 363 ? -29.872 5.150 24.838 1.00 77.19 363 ARG A CA 1
ATOM 3043 C C . ARG A 1 363 ? -30.178 6.553 25.341 1.00 77.19 363 ARG A C 1
ATOM 3045 O O . ARG A 1 363 ? -30.800 7.346 24.639 1.00 77.19 363 ARG A O 1
ATOM 3052 N N . ILE A 1 364 ? -29.699 6.856 26.541 1.00 86.12 364 ILE A N 1
ATOM 3053 C CA . ILE A 1 364 ? -29.828 8.171 27.166 1.00 86.12 364 ILE A CA 1
ATOM 3054 C C . ILE A 1 364 ? -28.432 8.772 27.304 1.00 86.12 364 ILE A C 1
ATOM 3056 O O . ILE A 1 364 ? -27.531 8.124 27.836 1.00 86.12 364 ILE A O 1
ATOM 3060 N N . VAL A 1 365 ? -28.252 10.000 26.835 1.00 88.12 365 VAL A N 1
ATOM 3061 C CA . VAL A 1 365 ? -26.995 10.747 26.916 1.00 88.12 365 VAL A CA 1
ATOM 3062 C C . VAL A 1 365 ? -27.268 12.085 27.584 1.00 88.12 365 VAL A C 1
ATOM 3064 O O . VAL A 1 365 ? -28.155 12.819 27.161 1.00 88.12 365 VAL A O 1
ATOM 3067 N N . TYR A 1 366 ? -26.505 12.380 28.627 1.00 92.81 366 TYR A N 1
ATOM 3068 C CA . TYR A 1 366 ? -26.377 13.700 29.229 1.00 92.81 366 TYR A CA 1
ATOM 3069 C C . TYR A 1 366 ? -25.004 14.227 28.832 1.00 92.81 366 TYR A C 1
ATOM 3071 O O . TYR A 1 366 ? -24.011 13.544 29.081 1.00 92.81 366 TYR A O 1
ATOM 3079 N N . SER A 1 367 ? -24.920 15.404 28.232 1.00 91.88 367 SER A N 1
ATOM 3080 C CA . SER A 1 367 ? -23.643 15.986 27.805 1.00 91.88 367 SER A CA 1
ATOM 3081 C C . SER A 1 367 ? -23.647 17.493 27.970 1.00 91.88 367 SER A C 1
ATOM 3083 O O . SER A 1 367 ? -24.693 18.131 27.854 1.00 91.88 367 SER A O 1
ATOM 3085 N N . LEU A 1 368 ? -22.476 18.063 28.241 1.00 89.75 368 LEU A N 1
ATOM 3086 C CA . LEU A 1 368 ? -22.282 19.506 28.165 1.00 89.75 368 LEU A CA 1
ATOM 3087 C C . LEU A 1 368 ? -22.488 19.982 26.722 1.00 89.75 368 LEU A C 1
ATOM 3089 O O . LEU A 1 368 ? -22.112 19.287 25.777 1.00 89.75 368 LEU A O 1
ATOM 3093 N N . THR A 1 369 ? -23.100 21.150 26.552 1.00 81.81 369 THR A N 1
ATOM 3094 C CA . THR A 1 369 ? -23.292 21.743 25.226 1.00 81.81 369 THR A CA 1
ATOM 3095 C C . THR A 1 369 ? -22.000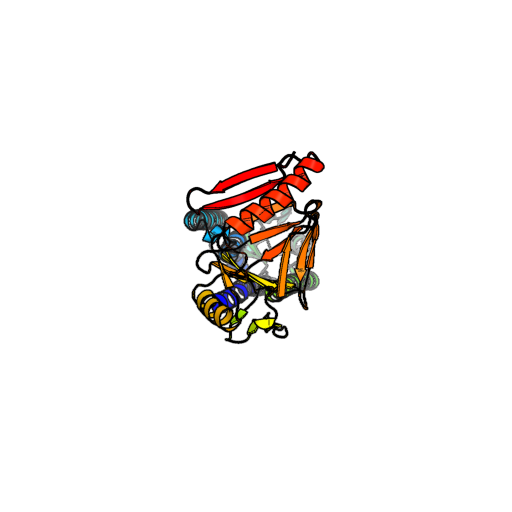 22.441 24.799 1.00 81.81 369 THR A C 1
ATOM 3097 O O . THR A 1 369 ? -21.484 23.265 25.552 1.00 81.81 369 THR A O 1
ATOM 3100 N N . GLU A 1 370 ? -21.475 22.131 23.611 1.00 61.34 370 GLU A N 1
ATOM 3101 C CA . GLU A 1 370 ? -20.384 22.918 23.019 1.00 61.34 370 GLU A CA 1
ATOM 3102 C C . GLU A 1 370 ? -20.898 24.336 22.694 1.00 61.34 370 GLU A C 1
ATOM 3104 O O . GLU A 1 370 ? -21.968 24.479 22.094 1.00 61.34 370 GLU A O 1
ATOM 3109 N N . GLU A 1 371 ? -20.169 25.372 23.130 1.00 47.41 371 GLU A N 1
ATOM 3110 C CA . GLU A 1 371 ? -20.396 26.771 22.712 1.00 47.41 371 GLU A CA 1
ATOM 3111 C C . GLU A 1 371 ? -19.885 27.045 21.294 1.00 47.41 371 GLU A C 1
ATOM 3113 O O . GLU A 1 371 ? -18.748 26.622 20.971 1.00 47.41 371 GLU A O 1
#

Radius of gyration: 35.71 Å; chains: 1; bounding box: 74×46×99 Å

Sequence (371 aa):
MLQRWMGRYLAVYLSVPCIIALIYIALYQGWRDSSQFYLFWLGESYFFPILPVVALVVWRVHWGKKHPLLYLFFSLLLLTVACWIGTDDARKDYGRVEERTIHPIGVVEDHILTQNTRYQIPYFPYEEERLLTSIRHNEAVDVWVVQEKQLILAFKNPKYSGYGFKERLLDLGAAIFALIVFASFLWVTMRIWWREVEISTTEVMIRNWRQQPIHVPFQTIIYIHFNKEEEEIHLETEEMVYNFPYREDKKKDMLAAAKLAGLTSLQDGLRWVRDVQCEELQLNAENLICMGAKGWVVPYRQVVALTWNTLIQVVLEDDSVHTITDRRYLDQAWFKELACKVTQGWEQMRIPYEIQVEPDTGRIVYSLTEE